Protein AF-B7BGT8-F1 (afdb_monomer_lite)

Foldseek 3Di:
DKDFDWDQDPVGTFTAFAIWDDDPNDIDGQAFAPVDKDKAKAWFFADDDPVQQVQLQQQAQKFKWFAQDQVCPPIDTQDTRHDRDPAFKDKDFTPDKDWHFKIKIWTDQVHWDAFQEKWFDDPNHTQQWDWDDWAAFAPPDDPCLLCSHRPPDLQGITTHNHGGIMTMTGSVHTDITRMMITGGRDDPRTQDAQWKKWKWWQNGSVGTDTQDIDRDNDRIDIGIGGPSTFMWMDTPHDDDRGAIFHADPSDTGGPDDPPD

Organism: NCBI:txid537006

Structure (mmCIF, N/CA/C/O backbone):
data_AF-B7BGT8-F1
#
_entry.id   AF-B7BGT8-F1
#
loop_
_atom_site.group_PDB
_atom_site.id
_atom_site.type_symbol
_atom_site.label_atom_id
_atom_site.label_alt_id
_atom_site.label_comp_id
_atom_site.label_asym_id
_atom_site.label_entity_id
_atom_site.label_seq_id
_atom_site.pdbx_PDB_ins_code
_atom_site.Cartn_x
_atom_site.Cartn_y
_atom_site.Cartn_z
_atom_site.occupancy
_atom_site.B_iso_or_equiv
_atom_site.auth_seq_id
_atom_site.auth_comp_id
_atom_site.auth_asym_id
_atom_site.auth_atom_id
_atom_site.pdbx_PDB_model_num
ATOM 1 N N . MET A 1 1 ? 20.139 5.203 -14.372 1.00 82.50 1 MET A N 1
ATOM 2 C CA . MET A 1 1 ? 19.189 5.678 -15.399 1.00 82.50 1 MET A CA 1
ATOM 3 C C . MET A 1 1 ? 19.051 4.597 -16.463 1.00 82.50 1 MET A C 1
ATOM 5 O O . MET A 1 1 ? 20.052 3.951 -16.760 1.00 82.50 1 MET A O 1
ATOM 9 N N . MET A 1 2 ? 17.842 4.355 -16.970 1.00 91.69 2 MET A N 1
ATOM 10 C CA . MET A 1 2 ? 17.607 3.404 -18.064 1.00 91.69 2 MET A CA 1
ATOM 11 C C . MET A 1 2 ? 17.716 4.120 -19.413 1.00 91.69 2 MET A C 1
ATOM 13 O O . MET A 1 2 ? 17.250 5.249 -19.535 1.00 91.69 2 MET A O 1
ATOM 17 N N . TYR A 1 3 ? 18.313 3.466 -20.405 1.00 93.44 3 TYR A N 1
ATOM 18 C CA . TYR A 1 3 ? 18.526 4.009 -21.745 1.00 93.44 3 TYR A CA 1
ATOM 19 C C . TYR A 1 3 ? 18.096 3.001 -22.809 1.00 93.44 3 TYR A C 1
ATOM 21 O O . TYR A 1 3 ? 18.147 1.797 -22.581 1.00 93.44 3 TYR A O 1
ATOM 29 N N . ALA A 1 4 ? 17.722 3.494 -23.986 1.00 94.44 4 ALA A N 1
ATOM 30 C CA . ALA A 1 4 ? 17.583 2.702 -25.202 1.00 94.44 4 ALA A CA 1
ATOM 31 C C . ALA A 1 4 ? 17.971 3.577 -26.400 1.00 94.44 4 ALA A C 1
ATOM 33 O O . ALA A 1 4 ? 17.620 4.760 -26.448 1.00 94.44 4 ALA A O 1
ATOM 34 N N . LEU A 1 5 ? 18.706 3.015 -27.357 1.00 95.25 5 LEU A N 1
ATOM 35 C CA . LEU A 1 5 ? 19.098 3.732 -28.566 1.00 95.25 5 LEU A CA 1
ATOM 36 C C . LEU A 1 5 ? 17.923 3.784 -29.534 1.00 95.25 5 LEU A C 1
ATOM 38 O O . LEU A 1 5 ? 17.251 2.775 -29.761 1.00 95.25 5 LEU A O 1
ATOM 42 N N . HIS A 1 6 ? 17.716 4.961 -30.110 1.00 93.69 6 HIS A N 1
ATOM 43 C CA . HIS A 1 6 ? 16.709 5.199 -31.127 1.00 93.69 6 HIS A CA 1
ATOM 44 C C . HIS A 1 6 ? 17.363 5.808 -32.362 1.00 93.69 6 HIS A C 1
ATOM 46 O O . HIS A 1 6 ? 18.228 6.676 -32.252 1.00 93.69 6 HIS A O 1
ATOM 52 N N . GLU A 1 7 ? 16.926 5.351 -33.525 1.00 94.38 7 GLU A N 1
ATOM 53 C CA . GLU A 1 7 ? 17.243 5.939 -34.818 1.00 94.38 7 GLU A CA 1
ATOM 54 C C . GLU A 1 7 ? 16.116 6.895 -35.214 1.00 94.38 7 GLU A C 1
ATOM 56 O O . GLU A 1 7 ? 14.938 6.595 -35.002 1.00 94.38 7 GLU A O 1
ATOM 61 N N . TYR A 1 8 ? 16.471 8.067 -35.741 1.00 92.62 8 TYR A N 1
ATOM 62 C CA . TYR A 1 8 ? 15.494 9.003 -36.289 1.00 92.62 8 TYR A CA 1
ATOM 63 C C . TYR A 1 8 ? 15.218 8.656 -37.751 1.00 92.62 8 TYR A C 1
ATOM 65 O O . TYR A 1 8 ? 16.125 8.642 -38.582 1.00 92.62 8 TYR A O 1
ATOM 73 N N . GLU A 1 9 ? 13.952 8.418 -38.062 1.00 89.94 9 GLU A N 1
ATOM 74 C CA . GLU A 1 9 ? 13.447 8.121 -39.395 1.00 89.94 9 GLU A CA 1
ATOM 75 C C . GLU A 1 9 ? 12.413 9.176 -39.812 1.00 89.94 9 GLU A C 1
ATOM 77 O O . GLU A 1 9 ? 11.913 9.951 -38.996 1.00 89.94 9 GLU A O 1
ATOM 82 N N . ARG A 1 10 ? 12.037 9.199 -41.101 1.00 83.50 10 ARG A N 1
ATOM 83 C CA . ARG A 1 10 ? 11.112 10.207 -41.665 1.00 83.50 10 ARG A CA 1
ATOM 84 C C . ARG A 1 10 ? 9.773 10.339 -40.921 1.00 83.50 10 ARG A C 1
ATOM 86 O O . ARG A 1 10 ? 9.119 11.365 -41.076 1.00 83.50 10 ARG A O 1
ATOM 93 N N . GLN A 1 11 ? 9.351 9.323 -40.166 1.00 83.00 11 GLN A N 1
ATOM 94 C CA . GLN A 1 11 ? 8.064 9.280 -39.458 1.00 83.00 11 GLN A CA 1
ATOM 95 C C . GLN A 1 11 ? 8.192 9.252 -37.923 1.00 83.00 11 GLN A C 1
ATOM 97 O O . GLN A 1 11 ? 7.180 9.116 -37.241 1.00 83.00 11 GLN A O 1
ATOM 102 N N . GLY A 1 12 ? 9.399 9.400 -37.361 1.00 88.44 12 GLY A N 1
ATOM 103 C CA . GLY A 1 12 ? 9.602 9.427 -35.910 1.00 88.44 12 GLY A CA 1
ATOM 104 C C . GLY A 1 12 ? 10.869 8.710 -35.455 1.00 88.44 12 GLY A C 1
ATOM 105 O O . GLY A 1 12 ? 11.840 8.604 -36.197 1.00 88.44 12 GLY A O 1
ATOM 106 N N . TYR A 1 13 ? 10.863 8.230 -34.214 1.00 89.88 13 TYR A N 1
ATOM 107 C CA . TYR A 1 13 ? 11.974 7.482 -33.628 1.00 89.88 13 TYR A CA 1
ATOM 108 C C . TYR A 1 13 ? 11.666 5.986 -33.612 1.00 89.88 13 TYR A C 1
ATOM 110 O O . TYR A 1 13 ? 10.615 5.579 -33.117 1.00 89.88 13 TYR A O 1
ATOM 118 N N . ARG A 1 14 ? 12.607 5.165 -34.081 1.00 90.06 14 ARG A N 1
ATOM 119 C CA . ARG A 1 14 ? 12.546 3.702 -33.986 1.00 90.06 14 ARG A CA 1
ATOM 120 C C . ARG A 1 14 ? 13.588 3.211 -32.990 1.00 90.06 14 ARG A C 1
ATOM 122 O O . ARG A 1 14 ? 14.762 3.551 -33.108 1.00 90.06 14 ARG A O 1
ATOM 129 N N . GLN A 1 15 ? 13.182 2.410 -32.007 1.00 94.06 15 GLN A N 1
ATOM 130 C CA . GLN A 1 15 ? 14.124 1.777 -31.082 1.00 94.06 15 GLN A CA 1
ATOM 131 C C . GLN A 1 15 ? 15.006 0.775 -31.851 1.00 94.06 15 GLN A C 1
ATOM 133 O O . GLN A 1 15 ? 14.498 -0.030 -32.628 1.00 94.06 15 GLN A O 1
ATOM 138 N N . ILE A 1 16 ? 16.325 0.816 -31.646 1.00 95.69 16 ILE A N 1
ATOM 139 C CA . ILE A 1 16 ? 17.295 -0.049 -32.353 1.00 95.69 16 ILE A CA 1
ATOM 140 C C . ILE A 1 16 ? 18.173 -0.888 -31.420 1.00 95.69 16 ILE A C 1
ATOM 142 O O . ILE A 1 16 ? 18.947 -1.723 -31.882 1.00 95.69 16 ILE A O 1
ATOM 146 N N . SER A 1 17 ? 18.058 -0.697 -30.106 1.00 96.62 17 SER A N 1
ATOM 147 C CA . SER A 1 17 ? 18.764 -1.500 -29.106 1.00 96.62 17 SER A CA 1
ATOM 148 C C . SER A 1 17 ? 17.799 -2.093 -28.091 1.00 96.62 17 SER A C 1
ATOM 150 O O . SER A 1 17 ? 16.688 -1.600 -27.913 1.00 96.62 17 SER A O 1
ATOM 152 N N . TYR A 1 18 ? 18.252 -3.099 -27.349 1.00 97.44 18 TYR A N 1
ATOM 153 C CA . TYR A 1 18 ? 17.619 -3.447 -26.078 1.00 97.44 18 TYR A CA 1
ATOM 154 C C . TYR A 1 18 ? 17.817 -2.313 -25.059 1.00 97.44 18 TYR A C 1
ATOM 156 O O . TYR A 1 18 ? 18.810 -1.576 -25.164 1.00 97.44 18 TYR A O 1
ATOM 164 N N . PRO A 1 19 ? 16.911 -2.158 -24.078 1.00 96.75 19 PRO A N 1
ATOM 165 C CA . PRO A 1 19 ? 17.119 -1.243 -22.971 1.00 96.75 19 PRO A CA 1
ATOM 166 C C . PRO A 1 19 ? 18.354 -1.649 -22.168 1.00 96.75 19 PRO A C 1
ATOM 168 O O . PRO A 1 19 ? 18.655 -2.835 -22.024 1.00 96.75 19 PRO A O 1
ATOM 171 N N . PHE A 1 20 ? 19.074 -0.676 -21.628 1.00 95.88 20 PHE A N 1
ATOM 172 C CA . PHE A 1 20 ? 20.232 -0.922 -20.783 1.00 95.88 20 PHE A CA 1
ATOM 173 C C . PHE A 1 20 ? 20.332 0.090 -1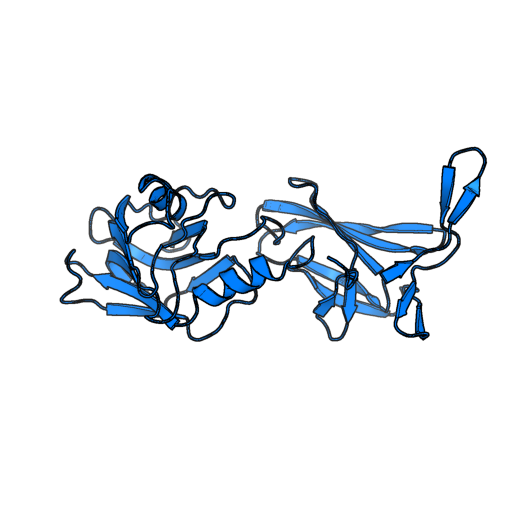9.644 1.00 95.88 20 PHE A C 1
ATOM 175 O O . PHE A 1 20 ? 20.078 1.287 -19.797 1.00 95.88 20 PHE A O 1
ATOM 182 N N . LEU A 1 21 ? 20.728 -0.398 -18.472 1.00 93.56 21 LEU A N 1
ATOM 183 C CA . LEU A 1 21 ? 21.034 0.417 -17.308 1.00 93.56 21 LEU A CA 1
ATOM 184 C C . LEU A 1 21 ? 22.504 0.819 -17.381 1.00 93.56 21 LEU A C 1
ATOM 186 O O . LEU A 1 21 ? 23.387 -0.037 -17.367 1.00 93.56 21 LEU A O 1
ATOM 190 N N . PHE A 1 22 ? 22.767 2.124 -17.407 1.00 90.31 22 PHE A N 1
ATOM 191 C CA . PHE A 1 22 ? 24.112 2.656 -17.208 1.00 90.31 22 PHE A CA 1
ATOM 192 C C . PHE A 1 22 ? 24.241 3.193 -15.781 1.00 90.31 22 PHE A C 1
ATOM 194 O O . PHE A 1 22 ? 23.478 4.069 -15.353 1.00 90.31 22 PHE A O 1
ATOM 201 N N . ASN A 1 23 ? 25.184 2.634 -15.020 1.00 84.00 23 ASN A N 1
ATOM 202 C CA . ASN A 1 23 ? 25.432 2.997 -13.628 1.00 84.00 23 ASN A CA 1
ATOM 203 C C . ASN A 1 23 ? 26.926 2.878 -13.295 1.00 84.00 23 ASN A C 1
ATOM 205 O O . ASN A 1 23 ? 27.495 1.792 -13.385 1.00 84.00 23 ASN A O 1
ATOM 209 N N . LYS A 1 24 ? 27.557 3.989 -12.888 1.00 85.25 24 LYS A N 1
ATOM 210 C CA . LYS A 1 24 ? 28.975 4.050 -12.469 1.00 85.25 24 LYS A CA 1
ATOM 211 C C . LYS A 1 24 ? 29.934 3.354 -13.454 1.00 85.25 24 LYS A C 1
ATOM 213 O O . LYS A 1 24 ? 30.774 2.555 -13.050 1.00 85.25 24 LYS A O 1
ATOM 218 N N . GLY A 1 25 ? 29.773 3.623 -14.752 1.00 86.06 25 GLY A N 1
ATOM 219 C CA . GLY A 1 25 ? 30.622 3.058 -15.809 1.00 86.06 25 GLY A CA 1
ATOM 220 C C . GLY A 1 25 ? 30.311 1.608 -16.197 1.00 86.06 25 GLY A C 1
ATOM 221 O O . GLY A 1 25 ? 30.986 1.065 -17.065 1.00 86.06 25 GLY A O 1
ATOM 222 N N . LYS A 1 26 ? 29.296 0.974 -15.593 1.00 90.44 26 LYS A N 1
ATOM 223 C CA . LYS A 1 26 ? 28.830 -0.368 -15.964 1.00 90.44 26 LYS A CA 1
ATOM 224 C C . LYS A 1 26 ? 27.541 -0.288 -16.775 1.00 90.44 26 LYS A C 1
ATOM 226 O O . LYS A 1 26 ? 26.652 0.497 -16.441 1.00 90.44 26 LYS A O 1
ATOM 231 N N . ILE A 1 27 ? 27.459 -1.120 -17.812 1.00 93.56 27 ILE A N 1
ATOM 232 C CA . ILE A 1 27 ? 26.271 -1.315 -18.647 1.00 93.56 27 ILE A CA 1
ATOM 233 C C . ILE A 1 27 ? 25.681 -2.687 -18.320 1.00 93.56 27 ILE A C 1
ATOM 235 O O . ILE A 1 27 ? 26.380 -3.695 -18.392 1.00 93.56 27 ILE A O 1
ATOM 239 N N . GLU A 1 28 ? 24.397 -2.719 -17.984 1.00 94.25 28 GLU A N 1
ATOM 240 C CA . GLU A 1 28 ? 23.601 -3.940 -17.847 1.00 94.25 28 GLU A CA 1
ATOM 241 C C . GLU A 1 28 ? 22.496 -3.913 -18.907 1.00 94.25 28 GLU A C 1
ATOM 243 O O . GLU A 1 28 ? 21.676 -2.997 -18.913 1.00 94.25 28 GLU A O 1
ATOM 248 N N . ILE A 1 29 ? 22.504 -4.874 -19.833 1.00 96.25 29 ILE A N 1
ATOM 249 C CA . ILE A 1 29 ? 21.565 -4.938 -20.964 1.00 96.25 29 ILE A CA 1
ATOM 250 C C . ILE A 1 29 ? 20.377 -5.831 -20.594 1.00 96.25 29 ILE A C 1
ATOM 252 O O . ILE A 1 29 ? 20.564 -6.966 -20.162 1.00 96.25 29 ILE A O 1
ATOM 256 N N . PHE A 1 30 ? 19.163 -5.346 -20.839 1.00 96.56 30 PHE A N 1
ATOM 257 C CA . PHE A 1 30 ? 17.907 -6.056 -20.601 1.00 96.56 30 PHE A CA 1
ATOM 258 C C . PHE A 1 30 ? 17.402 -6.688 -21.897 1.00 96.56 30 PHE A C 1
ATOM 260 O O . PHE A 1 30 ? 16.475 -6.190 -22.537 1.00 96.56 30 PHE A O 1
ATOM 267 N N . LYS A 1 31 ? 18.058 -7.776 -22.309 1.00 97.06 31 LYS A N 1
ATOM 268 C CA . LYS A 1 31 ? 17.606 -8.618 -23.420 1.00 97.06 31 LYS A CA 1
ATOM 269 C C . LYS A 1 31 ? 16.729 -9.748 -22.859 1.00 97.06 31 LYS A C 1
ATOM 271 O O . LYS A 1 31 ? 17.270 -10.576 -22.127 1.00 97.06 31 LYS A O 1
ATOM 276 N N . PRO A 1 32 ? 15.425 -9.809 -23.184 1.00 97.00 32 PRO A N 1
ATOM 277 C CA . PRO A 1 32 ? 14.534 -10.829 -22.640 1.00 97.00 32 PRO A CA 1
ATOM 278 C C . PRO A 1 32 ? 14.932 -12.233 -23.120 1.00 97.00 32 PRO A C 1
ATOM 280 O O . PRO A 1 32 ? 15.107 -12.467 -24.315 1.00 97.00 32 PRO A O 1
ATOM 283 N N . ASP A 1 33 ? 15.043 -13.181 -22.192 1.00 95.81 33 ASP A N 1
ATOM 284 C CA . ASP A 1 33 ? 15.176 -14.609 -22.497 1.00 95.81 33 ASP A CA 1
ATOM 285 C C . ASP A 1 33 ? 13.790 -15.257 -22.459 1.00 95.81 33 ASP A C 1
ATOM 287 O O . ASP A 1 33 ? 13.258 -15.576 -21.397 1.00 95.81 33 ASP A O 1
ATOM 291 N N . THR A 1 34 ? 13.172 -15.433 -23.625 1.00 92.94 34 THR A N 1
ATOM 292 C CA . THR A 1 34 ? 11.823 -16.008 -23.740 1.00 92.94 34 THR A CA 1
ATOM 293 C C . THR A 1 34 ? 11.793 -17.523 -23.537 1.00 92.94 34 THR A C 1
ATOM 295 O O . THR A 1 34 ? 10.724 -18.077 -23.282 1.00 92.94 34 THR A O 1
ATOM 298 N N . MET A 1 35 ? 12.948 -18.196 -23.575 1.00 94.88 35 MET A N 1
ATOM 299 C CA . MET A 1 35 ? 13.062 -19.626 -23.271 1.00 94.88 35 MET A CA 1
ATOM 300 C C . MET A 1 35 ? 13.111 -19.880 -21.762 1.00 94.88 35 MET A C 1
ATOM 302 O O . MET A 1 35 ? 12.795 -20.982 -21.306 1.00 94.88 35 MET A O 1
ATOM 306 N N . ARG A 1 36 ? 13.490 -18.868 -20.971 1.00 94.50 36 ARG A N 1
ATOM 307 C CA . ARG A 1 36 ? 13.538 -18.928 -19.508 1.00 94.50 36 ARG A CA 1
ATOM 308 C C . ARG A 1 36 ? 12.600 -17.904 -18.899 1.00 94.50 36 ARG A C 1
ATOM 310 O O . ARG A 1 36 ? 12.885 -16.717 -18.857 1.00 94.50 36 ARG A O 1
ATOM 317 N N . SER A 1 37 ? 11.496 -18.380 -18.340 1.00 92.19 37 SER A N 1
ATOM 318 C CA . SER A 1 37 ? 10.531 -17.513 -17.667 1.00 92.19 37 SER A CA 1
ATOM 319 C C . SER A 1 37 ? 10.531 -17.700 -16.153 1.00 92.19 37 SER A C 1
ATOM 321 O O . SER A 1 37 ? 10.751 -18.809 -15.664 1.00 92.19 37 SER A O 1
ATOM 323 N N . LYS A 1 38 ? 10.181 -16.645 -15.417 1.00 93.25 38 LYS A N 1
ATOM 324 C CA . LYS A 1 38 ? 9.970 -16.678 -13.964 1.00 93.25 38 LYS A CA 1
ATOM 325 C C . LYS A 1 38 ? 8.608 -16.103 -13.589 1.00 93.25 38 LYS A C 1
ATOM 327 O O . LYS A 1 38 ? 8.114 -15.190 -14.246 1.00 93.25 38 LYS A O 1
ATOM 332 N N . GLN A 1 39 ? 8.004 -16.638 -12.530 1.00 95.62 39 GLN A N 1
ATOM 333 C CA . GLN A 1 39 ? 6.788 -16.073 -11.943 1.00 95.62 39 GLN A CA 1
ATOM 334 C C . GLN A 1 39 ? 7.159 -14.904 -11.027 1.00 95.62 39 GLN A C 1
ATOM 336 O O . GLN A 1 39 ? 8.101 -15.005 -10.236 1.00 95.62 39 GLN A O 1
ATOM 341 N N . VAL A 1 40 ? 6.437 -13.793 -11.144 1.00 95.50 40 VAL A N 1
ATOM 342 C CA . VAL A 1 40 ? 6.679 -12.569 -10.371 1.00 95.50 40 VAL A CA 1
ATOM 343 C C . VAL A 1 40 ? 5.376 -12.025 -9.802 1.00 95.50 40 VAL A C 1
ATOM 345 O O . VAL A 1 40 ? 4.330 -12.142 -10.437 1.00 95.50 40 VAL A O 1
ATOM 348 N N . LYS A 1 41 ? 5.464 -11.414 -8.615 1.00 95.31 41 LYS A N 1
ATOM 349 C CA . LYS A 1 41 ? 4.379 -10.643 -7.997 1.00 95.31 41 LYS A CA 1
ATOM 350 C C . LYS A 1 41 ? 4.640 -9.158 -8.196 1.00 95.31 41 LYS A C 1
ATOM 352 O O . LYS A 1 41 ? 5.696 -8.667 -7.794 1.00 95.31 41 LYS A O 1
ATOM 357 N N . LEU A 1 42 ? 3.693 -8.465 -8.811 1.00 95.50 42 LEU A N 1
ATOM 358 C CA . LEU A 1 42 ? 3.740 -7.025 -9.042 1.00 95.50 42 LEU A CA 1
ATOM 359 C C . LEU A 1 42 ? 2.759 -6.341 -8.103 1.00 95.50 42 LEU A C 1
ATOM 361 O O . LEU A 1 42 ? 1.601 -6.737 -8.041 1.00 95.50 42 LEU A O 1
ATOM 365 N N . TYR A 1 43 ? 3.220 -5.319 -7.390 1.00 92.69 43 TYR A N 1
ATOM 366 C CA . TYR A 1 43 ? 2.414 -4.636 -6.372 1.00 92.69 43 TYR A CA 1
ATOM 367 C C . TYR A 1 43 ? 2.050 -3.206 -6.764 1.00 92.69 43 TYR A C 1
ATOM 369 O O . TYR A 1 43 ? 1.204 -2.602 -6.115 1.00 92.69 43 TYR A O 1
ATOM 377 N N . ARG A 1 44 ? 2.687 -2.648 -7.801 1.00 93.12 44 ARG A N 1
ATOM 378 C CA . ARG A 1 44 ? 2.528 -1.241 -8.182 1.00 93.12 44 ARG A CA 1
ATOM 379 C C . ARG A 1 44 ? 2.936 -0.951 -9.621 1.00 93.12 44 ARG A C 1
ATOM 381 O O . ARG A 1 44 ? 3.745 -1.681 -10.190 1.00 93.12 44 ARG A O 1
ATOM 388 N N . LYS A 1 45 ? 2.423 0.149 -10.176 1.00 94.81 45 LYS A N 1
ATOM 389 C CA . LYS A 1 45 ? 2.726 0.642 -11.535 1.00 94.81 45 LYS A CA 1
ATOM 390 C C . LYS A 1 45 ? 3.756 1.781 -11.593 1.00 94.81 45 LYS A C 1
ATOM 392 O O . LYS A 1 45 ? 4.291 2.062 -12.662 1.00 94.81 45 LYS A O 1
ATOM 397 N N . TYR A 1 46 ? 4.082 2.391 -10.452 1.00 92.81 46 TYR A N 1
ATOM 398 C CA . TYR A 1 46 ? 4.987 3.543 -10.344 1.00 92.81 46 TYR A CA 1
ATOM 399 C C . TYR A 1 46 ? 5.906 3.421 -9.107 1.00 92.81 46 TYR A C 1
ATOM 401 O O . TYR A 1 46 ? 5.506 2.756 -8.139 1.00 92.81 46 TYR A O 1
ATOM 409 N N . PRO A 1 47 ? 7.141 3.976 -9.107 1.00 88.81 47 PRO A N 1
ATOM 410 C CA . PRO A 1 47 ? 8.035 3.915 -7.952 1.00 88.81 47 PRO A CA 1
ATOM 411 C C . PRO A 1 47 ? 7.473 4.588 -6.707 1.00 88.81 47 PRO A C 1
ATOM 413 O O . PRO A 1 47 ? 6.733 5.561 -6.759 1.00 88.81 47 PRO A O 1
ATOM 416 N N . HIS A 1 48 ? 7.957 4.113 -5.564 1.00 83.44 48 HIS A N 1
ATOM 417 C CA . HIS A 1 48 ? 7.805 4.817 -4.303 1.00 83.44 48 HIS A CA 1
ATOM 418 C C . HIS A 1 48 ? 8.610 6.113 -4.267 1.00 83.44 48 HIS A C 1
ATOM 420 O O . HIS A 1 48 ? 9.837 6.077 -4.389 1.00 83.44 48 HIS A O 1
ATOM 426 N N . SER A 1 49 ? 7.954 7.214 -3.914 1.00 77.56 49 SER A N 1
ATOM 427 C CA . SER A 1 49 ? 8.645 8.374 -3.348 1.00 77.56 49 SER A CA 1
ATOM 428 C C . SER A 1 49 ? 9.139 8.073 -1.922 1.00 77.56 49 SER A C 1
ATOM 430 O O . SER A 1 49 ? 8.567 7.232 -1.218 1.00 77.56 49 SER A O 1
ATOM 432 N N . ASP A 1 50 ? 10.195 8.750 -1.461 1.00 76.75 50 ASP A N 1
ATOM 433 C CA . ASP A 1 50 ? 10.612 8.692 -0.046 1.00 76.75 50 ASP A CA 1
ATOM 434 C C . ASP A 1 50 ? 9.479 9.134 0.890 1.00 76.75 50 ASP A C 1
ATOM 436 O O . ASP A 1 50 ? 9.260 8.534 1.942 1.00 76.75 50 ASP A O 1
ATOM 440 N N . TRP A 1 51 ? 8.701 10.120 0.445 1.00 76.62 51 TRP A N 1
ATOM 441 C CA . TRP A 1 51 ? 7.517 10.621 1.132 1.00 76.62 51 TRP A CA 1
ATOM 442 C C . TRP A 1 51 ? 6.468 9.519 1.343 1.00 76.62 51 TRP A C 1
ATOM 444 O O . TRP A 1 51 ? 6.067 9.265 2.474 1.00 76.62 51 TRP A O 1
ATOM 454 N N . SER A 1 52 ? 6.113 8.753 0.303 1.00 78.62 52 SER A N 1
ATOM 455 C CA . SER A 1 52 ? 5.175 7.624 0.445 1.00 78.62 52 SER A CA 1
ATOM 456 C C . SER A 1 52 ? 5.680 6.558 1.429 1.00 78.62 52 SER A C 1
ATOM 458 O O . SER A 1 52 ? 4.904 6.006 2.208 1.00 78.62 52 SER A O 1
ATOM 460 N N . ARG A 1 53 ? 6.996 6.295 1.454 1.00 81.19 53 ARG A N 1
ATOM 461 C CA . ARG A 1 53 ? 7.603 5.337 2.392 1.00 81.19 53 ARG A CA 1
ATOM 462 C C . ARG A 1 53 ? 7.540 5.810 3.838 1.00 81.19 53 ARG A C 1
ATOM 464 O O . ARG A 1 53 ? 7.423 4.968 4.721 1.00 81.19 53 ARG A O 1
ATOM 471 N N . TYR A 1 54 ? 7.611 7.115 4.089 1.00 85.88 54 TYR A N 1
ATOM 472 C CA . TYR A 1 54 ? 7.425 7.665 5.429 1.00 85.88 54 TYR A CA 1
ATOM 473 C C . TYR A 1 54 ? 6.033 7.313 5.975 1.00 85.88 54 TYR A C 1
ATOM 475 O O . TYR A 1 54 ? 5.943 6.725 7.051 1.00 85.88 54 TYR A O 1
ATOM 483 N N . TYR A 1 55 ? 4.963 7.548 5.209 1.00 84.81 55 TYR A N 1
ATOM 484 C CA . TYR A 1 55 ? 3.591 7.307 5.683 1.00 84.81 55 TYR A CA 1
ATOM 485 C C . TYR A 1 55 ? 3.251 5.836 5.902 1.00 84.81 55 TYR A C 1
ATOM 487 O O . TYR A 1 55 ? 2.600 5.496 6.890 1.00 84.81 55 TYR A O 1
ATOM 495 N N . LEU A 1 56 ? 3.773 4.937 5.063 1.00 87.00 56 LEU A N 1
ATOM 496 C CA . LEU A 1 56 ? 3.624 3.493 5.278 1.00 87.00 56 LEU A CA 1
ATOM 497 C C . LEU A 1 56 ? 4.162 3.018 6.635 1.00 87.00 56 LEU A C 1
ATOM 499 O O . LEU A 1 56 ? 3.711 2.004 7.165 1.00 87.00 56 LEU A O 1
ATOM 503 N N . ARG A 1 57 ? 5.139 3.728 7.208 1.00 88.81 57 ARG A N 1
ATOM 504 C CA . ARG A 1 57 ? 5.758 3.361 8.490 1.00 88.81 57 ARG A CA 1
ATOM 505 C C . ARG A 1 57 ? 4.976 3.862 9.698 1.00 88.81 57 ARG A C 1
ATOM 507 O O . ARG A 1 57 ? 5.194 3.361 10.805 1.00 88.81 57 ARG A O 1
ATOM 514 N N . GLN A 1 58 ? 4.050 4.799 9.506 1.00 92.00 58 GLN A N 1
ATOM 515 C CA . GLN A 1 58 ? 3.325 5.450 10.602 1.00 92.00 58 GLN A CA 1
ATOM 516 C C . GLN A 1 58 ? 2.349 4.503 11.307 1.00 92.00 58 GLN A C 1
ATOM 518 O O . GLN A 1 58 ? 2.032 4.689 12.478 1.00 92.00 58 GLN A O 1
ATOM 523 N N . VAL A 1 59 ? 1.944 3.419 10.645 1.00 93.31 59 VAL A N 1
ATOM 524 C CA . VAL A 1 59 ? 1.067 2.400 11.241 1.00 93.31 59 VAL A CA 1
ATOM 525 C C . VAL A 1 59 ? 1.796 1.469 12.216 1.00 93.31 59 VAL A C 1
ATOM 527 O O . VAL A 1 59 ? 1.156 0.777 13.009 1.00 93.31 59 VAL A O 1
ATOM 530 N N . LYS A 1 60 ? 3.137 1.449 12.208 1.00 94.38 60 LYS A N 1
ATOM 531 C CA . LYS A 1 60 ? 3.920 0.562 13.073 1.00 94.38 60 LYS A CA 1
ATOM 532 C C . LYS A 1 60 ? 3.685 0.879 14.551 1.00 94.38 60 LYS A C 1
ATOM 534 O O . LYS A 1 60 ? 3.875 2.001 15.020 1.00 94.38 60 LYS A O 1
ATOM 539 N N . GLY A 1 61 ? 3.339 -0.151 15.312 1.00 94.94 61 GLY A N 1
ATOM 540 C CA . GLY A 1 61 ? 3.067 -0.089 16.745 1.00 94.94 61 GLY A CA 1
ATOM 541 C C . GLY A 1 61 ? 1.639 0.325 17.101 1.00 94.94 61 GLY A C 1
ATOM 542 O O . GLY A 1 61 ? 1.303 0.295 18.288 1.00 94.94 61 GLY A O 1
ATOM 543 N N . ALA A 1 62 ? 0.810 0.689 16.118 1.00 96.69 62 ALA A N 1
ATOM 544 C CA . ALA A 1 62 ? -0.597 0.987 16.338 1.00 96.69 62 ALA A CA 1
ATOM 545 C C . ALA A 1 62 ? -1.407 -0.279 16.665 1.00 96.69 62 ALA A C 1
ATOM 547 O O . ALA A 1 62 ? -0.977 -1.411 16.412 1.00 96.69 62 ALA A O 1
ATOM 548 N N . SER A 1 63 ? -2.593 -0.085 17.233 1.00 97.62 63 SER A N 1
ATOM 549 C CA . SER A 1 63 ? -3.515 -1.166 17.574 1.00 97.62 63 SER A CA 1
ATOM 550 C C . SER A 1 63 ? -4.951 -0.854 17.184 1.00 97.62 63 SER A C 1
ATOM 552 O O . SER A 1 63 ? -5.394 0.292 17.262 1.00 97.62 63 SER A O 1
ATOM 554 N N . PHE A 1 64 ? -5.682 -1.910 16.842 1.00 98.25 64 PHE A N 1
ATOM 555 C CA . PHE A 1 64 ? -7.136 -1.900 16.770 1.00 98.25 64 PHE A CA 1
ATOM 556 C C . PHE A 1 64 ? -7.704 -2.454 18.071 1.00 98.25 64 PHE A C 1
ATOM 558 O O . PHE A 1 64 ? -7.289 -3.517 18.536 1.00 98.25 64 PHE A O 1
ATOM 565 N N . GLU A 1 65 ? -8.650 -1.734 18.654 1.00 98.50 65 GLU A N 1
ATOM 566 C CA . GLU A 1 65 ? -9.259 -2.052 19.942 1.00 98.50 65 GLU A CA 1
ATOM 567 C C . GLU A 1 65 ? -10.783 -2.103 19.803 1.00 98.50 65 GLU A C 1
ATOM 569 O O . GLU A 1 65 ? -11.362 -1.310 19.063 1.00 98.50 65 GLU A O 1
ATOM 574 N N . GLY A 1 66 ? -11.434 -3.018 20.519 1.00 98.38 66 GLY A N 1
ATOM 575 C CA . GLY A 1 66 ? -12.889 -3.157 20.566 1.00 98.38 66 GLY A CA 1
ATOM 576 C C . GLY A 1 66 ? -13.432 -2.888 21.965 1.00 98.38 66 GLY A C 1
ATOM 577 O O . GLY A 1 66 ? -12.833 -3.303 22.959 1.00 98.38 66 GLY A O 1
ATOM 578 N N . SER A 1 67 ? -14.568 -2.198 22.066 1.00 98.44 67 SER A N 1
ATOM 579 C CA . SER A 1 67 ? -15.287 -2.034 23.333 1.00 98.44 67 SER A CA 1
ATOM 580 C C . SER A 1 67 ? -16.796 -1.869 23.133 1.00 98.44 67 SER A C 1
ATOM 582 O O . SER A 1 67 ? -17.282 -1.524 22.057 1.00 98.44 67 SER A O 1
ATOM 584 N N . ASN A 1 68 ? -17.559 -2.133 24.192 1.00 98.31 68 ASN A N 1
ATOM 585 C CA . ASN A 1 68 ? -18.982 -1.785 24.284 1.00 98.31 68 ASN A CA 1
ATOM 586 C C . ASN A 1 68 ? -19.208 -0.509 25.115 1.00 98.31 68 ASN A C 1
ATOM 588 O O . ASN A 1 68 ? -20.349 -0.127 25.350 1.00 98.31 68 ASN A O 1
ATOM 592 N N . GLN A 1 69 ? -18.130 0.151 25.549 1.00 97.44 69 GLN A N 1
ATOM 593 C CA . GLN A 1 69 ? -18.147 1.424 26.263 1.00 97.44 69 GLN A CA 1
ATOM 594 C C . GLN A 1 69 ? -17.332 2.445 25.464 1.00 97.44 69 GLN A C 1
ATOM 596 O O . GLN A 1 69 ? -16.220 2.148 25.030 1.00 97.44 69 GLN A O 1
ATOM 601 N N . VAL A 1 70 ? -17.890 3.638 25.248 1.00 96.19 70 VAL A N 1
ATOM 602 C CA . VAL A 1 70 ? -17.291 4.667 24.374 1.00 96.19 70 VAL A CA 1
ATOM 603 C C . VAL A 1 70 ? -15.967 5.223 24.913 1.00 96.19 70 VAL A C 1
ATOM 605 O O . VAL A 1 70 ? -15.153 5.734 24.151 1.00 96.19 70 VAL A O 1
ATOM 608 N N . ASP A 1 71 ? -15.730 5.097 26.218 1.00 95.69 71 ASP A N 1
ATOM 609 C CA . ASP A 1 71 ? -14.494 5.506 26.893 1.00 95.69 71 ASP A CA 1
ATOM 610 C C . ASP A 1 71 ? -13.353 4.478 26.757 1.00 95.69 71 ASP A C 1
ATOM 612 O O . ASP A 1 71 ? -12.197 4.792 27.044 1.00 95.69 71 ASP A O 1
ATOM 616 N N . PHE A 1 72 ? -13.657 3.263 26.281 1.00 97.50 72 PHE A N 1
ATOM 617 C CA . PHE A 1 72 ? -12.732 2.135 26.182 1.00 97.50 72 PHE A CA 1
ATOM 618 C C . PHE A 1 72 ? -12.059 1.753 27.517 1.00 97.50 72 PHE A C 1
ATOM 620 O O . PHE A 1 72 ? -10.952 1.207 27.508 1.00 97.50 72 PHE A O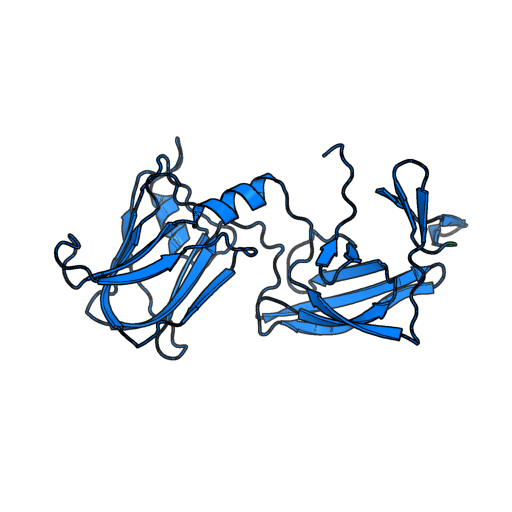 1
ATOM 627 N N . ASN A 1 73 ? -12.716 1.987 28.659 1.00 94.94 73 ASN A N 1
ATOM 628 C CA . ASN A 1 73 ? -12.203 1.584 29.975 1.00 94.94 73 ASN A CA 1
ATOM 629 C C . ASN A 1 73 ? -12.074 0.058 30.103 1.00 94.94 73 ASN A C 1
ATOM 631 O O . ASN A 1 73 ? -11.101 -0.447 30.660 1.00 94.94 73 ASN A O 1
ATOM 635 N N . ASN A 1 74 ? -13.026 -0.681 29.527 1.00 95.19 74 ASN A N 1
ATOM 636 C CA . ASN A 1 74 ? -12.967 -2.134 29.385 1.00 95.19 74 ASN A CA 1
ATOM 637 C C . ASN A 1 74 ? -12.863 -2.511 27.900 1.00 95.19 74 ASN A C 1
ATOM 639 O O . ASN A 1 74 ? -13.861 -2.807 27.234 1.00 95.19 74 ASN A O 1
ATOM 643 N N . LYS A 1 75 ? -11.651 -2.398 27.355 1.00 97.62 75 LYS A N 1
ATOM 644 C CA . LYS A 1 75 ? -11.339 -2.658 25.945 1.00 97.62 75 LYS A CA 1
ATOM 645 C C . LYS A 1 75 ? -10.601 -3.977 25.750 1.00 97.62 75 LYS A C 1
ATOM 647 O O . LYS A 1 75 ? -9.787 -4.365 26.583 1.00 97.62 75 LYS A O 1
ATOM 652 N N . GLU A 1 76 ? -10.813 -4.601 24.599 1.00 98.06 76 GLU A N 1
ATOM 653 C CA . GLU A 1 76 ? -9.979 -5.692 24.092 1.00 98.06 76 GLU A CA 1
ATOM 654 C C . GLU A 1 76 ? -9.073 -5.161 22.974 1.00 98.06 76 GLU A C 1
ATOM 656 O O . GLU A 1 76 ? -9.531 -4.436 22.090 1.00 98.06 76 GLU A O 1
ATOM 661 N N . VAL A 1 77 ? -7.787 -5.521 22.989 1.00 98.00 77 VAL A N 1
ATOM 662 C CA . VAL A 1 77 ? -6.886 -5.270 21.854 1.00 98.00 77 VAL A CA 1
ATOM 663 C C . VAL A 1 77 ? -7.104 -6.380 20.832 1.00 98.00 77 VAL A C 1
ATOM 665 O O . VAL A 1 77 ? -6.719 -7.520 21.066 1.00 98.00 77 VAL A O 1
ATOM 668 N N . LEU A 1 78 ? -7.713 -6.037 19.700 1.00 97.62 78 LEU A N 1
ATOM 669 C CA . LEU A 1 78 ? -8.079 -6.984 18.646 1.00 97.62 78 LEU A CA 1
ATOM 670 C C . LEU A 1 78 ? -6.871 -7.361 17.788 1.00 97.62 78 LEU A C 1
ATOM 672 O O . LEU A 1 78 ? -6.714 -8.509 17.378 1.00 97.62 78 LEU A O 1
ATOM 676 N N . PHE A 1 79 ? -6.021 -6.375 17.499 1.00 96.88 79 PHE A N 1
ATOM 677 C CA . PHE A 1 79 ? -4.824 -6.559 16.690 1.00 96.88 79 PHE A CA 1
ATOM 678 C C . PHE A 1 79 ? -3.783 -5.484 16.995 1.00 96.88 79 PHE A C 1
ATOM 680 O O . PHE A 1 79 ? -4.129 -4.332 17.270 1.00 96.88 79 PHE A O 1
ATOM 687 N N . ARG A 1 80 ? -2.500 -5.844 16.891 1.00 96.19 80 ARG A N 1
ATOM 688 C CA . ARG A 1 80 ? -1.378 -4.909 16.991 1.00 96.19 80 ARG A CA 1
ATOM 689 C C . ARG A 1 80 ? -0.490 -5.020 15.764 1.00 96.19 80 ARG A C 1
ATOM 691 O O . ARG A 1 80 ? -0.043 -6.107 15.416 1.00 96.19 80 ARG A O 1
ATOM 698 N N . ILE A 1 81 ? -0.201 -3.882 15.150 1.00 94.56 81 ILE A N 1
ATOM 699 C CA . ILE A 1 81 ? 0.691 -3.795 13.999 1.00 94.56 81 ILE A CA 1
ATOM 700 C C . ILE A 1 81 ? 2.125 -3.781 14.532 1.00 94.56 81 ILE A C 1
ATOM 702 O O . ILE A 1 81 ? 2.570 -2.786 15.099 1.00 94.56 81 ILE A O 1
ATOM 706 N N . THR A 1 82 ? 2.847 -4.892 14.414 1.00 90.69 82 THR A N 1
ATOM 707 C CA . THR A 1 82 ? 4.222 -5.006 14.938 1.00 90.69 82 THR A CA 1
ATOM 708 C C . THR A 1 82 ? 5.281 -4.597 13.919 1.00 90.69 82 THR A C 1
ATOM 710 O O . THR A 1 82 ? 6.325 -4.067 14.298 1.00 90.69 82 THR A O 1
ATOM 713 N N . GLU A 1 83 ? 4.988 -4.776 12.633 1.00 86.69 83 GLU A N 1
ATOM 714 C CA . GLU A 1 83 ? 5.911 -4.524 11.529 1.00 86.69 83 GLU A CA 1
ATOM 715 C C . GLU A 1 83 ? 5.494 -3.324 10.675 1.00 86.69 83 GLU A C 1
ATOM 717 O O . GLU A 1 83 ? 4.353 -2.866 10.712 1.00 86.69 83 GLU A O 1
ATOM 722 N N . GLU A 1 84 ? 6.445 -2.803 9.901 1.00 81.25 84 GLU A N 1
ATOM 723 C CA . GLU A 1 84 ? 6.137 -1.849 8.832 1.00 81.25 84 GLU A CA 1
ATOM 724 C C . GLU A 1 84 ? 5.371 -2.571 7.722 1.00 81.25 84 GLU A C 1
ATOM 726 O O . GLU A 1 84 ? 5.723 -3.698 7.361 1.00 81.25 84 GLU A O 1
ATOM 731 N N . SER A 1 85 ? 4.357 -1.922 7.147 1.00 77.56 85 SER A N 1
ATOM 732 C CA . SER A 1 85 ? 3.715 -2.486 5.965 1.00 77.56 85 SER A CA 1
ATOM 733 C C . SER A 1 85 ? 4.514 -2.147 4.703 1.00 77.56 85 SER A C 1
ATOM 735 O O . SER A 1 85 ? 4.825 -0.974 4.476 1.00 77.56 85 SER A O 1
ATOM 737 N N . PRO A 1 86 ? 4.806 -3.128 3.827 1.00 74.94 86 PRO A N 1
ATOM 738 C CA . PRO A 1 86 ? 5.422 -2.861 2.531 1.00 74.94 86 PRO A CA 1
ATOM 739 C C . PRO A 1 86 ? 4.448 -2.222 1.528 1.00 74.94 86 PRO A C 1
ATOM 741 O O . PRO A 1 86 ? 4.889 -1.744 0.481 1.00 74.94 86 PRO A O 1
ATOM 744 N N . ILE A 1 87 ? 3.140 -2.250 1.814 1.00 83.44 87 ILE A N 1
ATOM 745 C CA . ILE A 1 87 ? 2.080 -1.745 0.938 1.00 83.44 87 ILE A CA 1
ATOM 746 C C . ILE A 1 87 ? 1.031 -0.929 1.714 1.00 83.44 87 ILE A C 1
ATOM 748 O O . ILE A 1 87 ? 0.872 -1.087 2.923 1.00 83.44 87 ILE A O 1
ATOM 752 N N . ALA A 1 88 ? 0.289 -0.050 1.040 1.00 85.88 88 ALA A N 1
ATOM 753 C CA . ALA A 1 88 ? -0.706 0.777 1.726 1.00 85.88 88 ALA A CA 1
ATOM 754 C C . ALA A 1 88 ? -1.937 -0.023 2.166 1.00 85.88 88 ALA A C 1
ATOM 756 O O . ALA A 1 88 ? -2.461 0.225 3.248 1.00 85.88 88 ALA A O 1
ATOM 757 N N . TYR A 1 89 ? -2.363 -0.992 1.353 1.00 88.94 89 TYR A N 1
ATOM 758 C CA . TYR A 1 89 ? -3.487 -1.872 1.657 1.00 88.94 89 TYR A CA 1
ATOM 759 C C . TYR A 1 89 ? -3.082 -2.964 2.641 1.00 88.94 89 TYR A C 1
ATOM 761 O O . TYR A 1 89 ? -2.229 -3.795 2.340 1.00 88.94 89 TYR A O 1
ATOM 769 N N . ASN A 1 90 ? -3.750 -3.029 3.784 1.00 89.81 90 ASN A N 1
ATOM 770 C CA . ASN A 1 90 ? -3.492 -4.039 4.795 1.00 89.81 90 ASN A CA 1
ATOM 771 C C . ASN A 1 90 ? -4.793 -4.719 5.195 1.00 89.81 90 ASN A C 1
ATOM 773 O O . ASN A 1 90 ? -5.700 -4.063 5.696 1.00 89.81 90 ASN A O 1
ATOM 777 N N . SER A 1 91 ? -4.869 -6.035 5.007 1.00 91.50 91 SER A N 1
ATOM 778 C CA . SER A 1 91 ? -6.014 -6.848 5.420 1.00 91.50 91 SER A CA 1
ATOM 779 C C . SER A 1 91 ? -5.627 -7.745 6.587 1.00 91.50 91 SER A C 1
ATOM 781 O O . SER A 1 91 ? -4.768 -8.615 6.454 1.00 91.50 91 SER A O 1
ATOM 783 N N . ILE A 1 92 ? -6.304 -7.559 7.713 1.00 93.44 92 ILE A N 1
ATOM 784 C CA . ILE A 1 92 ? -6.155 -8.343 8.933 1.00 93.44 92 ILE A CA 1
ATOM 785 C C . ILE A 1 92 ? -7.380 -9.243 9.069 1.00 93.44 92 ILE A C 1
ATOM 787 O O . ILE A 1 92 ? -8.487 -8.751 9.282 1.00 93.44 92 ILE A O 1
ATOM 791 N N . LEU A 1 93 ? -7.173 -10.557 9.000 1.00 96.19 93 LEU A N 1
ATOM 792 C CA . LEU A 1 93 ? -8.149 -11.534 9.479 1.00 96.19 93 LEU A CA 1
ATOM 793 C C . LEU A 1 93 ? -7.946 -11.714 10.983 1.00 96.19 93 LEU A C 1
ATOM 795 O O . LEU A 1 93 ? -6.839 -12.025 11.430 1.00 96.19 93 LEU A O 1
ATOM 799 N N . LEU A 1 94 ? -8.997 -11.494 11.766 1.00 95.94 94 LEU A N 1
ATOM 800 C CA . LEU A 1 94 ? -8.943 -11.695 13.208 1.00 95.94 94 LEU A CA 1
ATOM 801 C C . LEU A 1 94 ? -8.905 -13.202 13.519 1.00 95.94 94 LEU A C 1
ATOM 803 O O . LEU A 1 94 ? -9.569 -13.980 12.833 1.00 95.94 94 LEU A O 1
ATOM 807 N N . PRO A 1 95 ? -8.189 -13.644 14.573 1.00 93.56 95 PRO A N 1
ATOM 808 C CA . PRO A 1 95 ? -8.111 -15.066 14.930 1.00 93.56 95 PRO A CA 1
ATOM 809 C C . PRO A 1 95 ? -9.475 -15.712 15.215 1.00 93.56 95 PRO A C 1
ATOM 811 O O . PRO A 1 95 ? -9.638 -16.923 15.091 1.00 93.56 95 PRO A O 1
ATOM 814 N N . LYS A 1 96 ? -10.446 -14.897 15.633 1.00 94.88 96 LYS A N 1
ATOM 815 C CA . LYS A 1 96 ? -11.849 -15.258 15.828 1.00 94.88 96 LYS A CA 1
ATOM 816 C C . LYS A 1 96 ? -12.725 -14.027 15.563 1.00 94.88 96 LYS A C 1
ATOM 818 O O . LYS A 1 96 ? -12.255 -12.911 15.801 1.00 94.88 96 LYS A O 1
ATOM 823 N N . PRO A 1 97 ? -13.991 -14.200 15.147 1.00 97.50 97 PRO A N 1
ATOM 824 C CA . PRO A 1 97 ? -14.941 -13.097 15.097 1.00 97.50 97 PRO A CA 1
ATOM 825 C C . PRO A 1 97 ? -15.131 -12.465 16.481 1.00 97.50 97 PRO A C 1
ATOM 827 O O . PRO A 1 97 ? -15.220 -13.167 17.492 1.00 97.50 97 PRO A O 1
ATOM 830 N N . VAL A 1 98 ? -15.227 -11.139 16.525 1.00 97.88 98 VAL A N 1
ATOM 831 C CA . VAL A 1 98 ? -15.427 -10.352 17.752 1.00 97.88 98 VAL A CA 1
ATOM 832 C C . VAL A 1 98 ? -16.676 -9.493 17.627 1.00 97.88 98 VAL A C 1
ATOM 834 O O . VAL A 1 98 ? -17.049 -9.115 16.520 1.00 97.88 98 VAL A O 1
ATOM 837 N N . LYS A 1 99 ? -17.341 -9.178 18.745 1.00 98.38 99 LYS A N 1
ATOM 838 C CA . LYS A 1 99 ? -18.604 -8.426 18.749 1.00 98.38 99 LYS A CA 1
ATOM 839 C C . LYS A 1 99 ? -18.533 -7.215 19.673 1.00 98.38 99 LYS A C 1
ATOM 841 O O . LYS A 1 99 ? -18.599 -7.363 20.891 1.00 98.38 99 LYS A O 1
ATOM 846 N N . TYR A 1 100 ? -18.470 -6.028 19.077 1.00 98.50 100 TYR A N 1
ATOM 847 C CA . TYR A 1 100 ? -18.343 -4.755 19.787 1.00 98.50 100 TYR A CA 1
ATOM 848 C C . TYR A 1 100 ? -19.187 -3.662 19.141 1.00 98.50 100 TYR A C 1
ATOM 850 O O . TYR A 1 100 ? -19.564 -3.772 17.976 1.00 98.50 100 TYR A O 1
ATOM 858 N N . GLN A 1 101 ? -19.528 -2.625 19.903 1.00 98.50 101 GLN A N 1
ATOM 859 C CA . GLN A 1 101 ? -20.158 -1.424 19.353 1.00 98.50 101 GLN A CA 1
ATOM 860 C C . GLN A 1 101 ? -19.122 -0.407 18.879 1.00 98.50 101 GLN A C 1
ATOM 862 O O . GLN A 1 101 ? -19.339 0.229 17.854 1.00 98.50 101 GLN A O 1
ATOM 867 N N . TYR A 1 102 ? -18.014 -0.256 19.597 1.00 98.69 102 TYR A N 1
ATOM 868 C CA . TYR A 1 102 ? -16.991 0.733 19.291 1.00 98.69 102 TYR A CA 1
ATOM 869 C C . TYR A 1 102 ? -15.701 0.047 18.866 1.00 98.69 102 TYR A C 1
ATOM 871 O O . TYR A 1 102 ? -15.246 -0.893 19.522 1.00 98.69 102 TYR A O 1
ATOM 879 N N . ILE A 1 103 ? -15.104 0.548 17.788 1.00 98.62 103 ILE A N 1
ATOM 880 C CA . ILE A 1 103 ? -13.777 0.156 17.316 1.00 98.62 103 ILE A CA 1
ATOM 881 C C . ILE A 1 103 ? -12.882 1.390 17.353 1.00 98.62 103 ILE A C 1
ATOM 883 O O . ILE A 1 103 ? -13.259 2.441 16.840 1.00 98.62 103 ILE A O 1
ATOM 887 N N . ARG A 1 104 ? -11.696 1.277 17.949 1.00 98.38 104 ARG A N 1
ATOM 888 C CA . ARG A 1 104 ? -10.706 2.356 17.993 1.00 98.38 104 ARG A CA 1
ATOM 889 C C . ARG A 1 104 ? -9.425 1.950 17.288 1.00 98.38 104 ARG A C 1
ATOM 891 O O . ARG A 1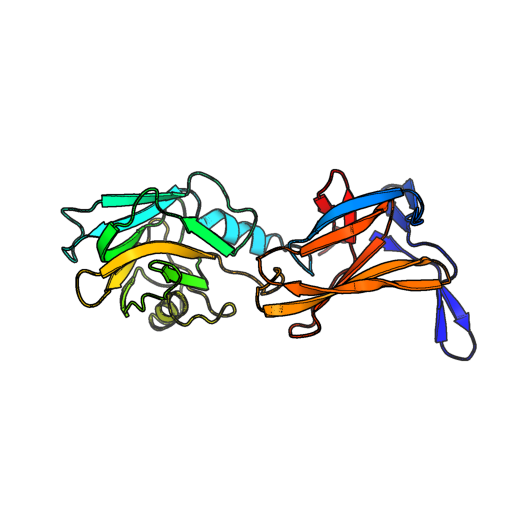 104 ? -8.868 0.895 17.576 1.00 98.38 104 ARG A O 1
ATOM 898 N N . TYR A 1 105 ? -8.939 2.827 16.417 1.00 98.12 105 TYR A N 1
ATOM 899 C CA . TYR A 1 105 ? -7.547 2.825 15.987 1.00 98.12 105 TYR A CA 1
ATOM 900 C C . TYR A 1 105 ? -6.746 3.713 16.937 1.00 98.12 105 TYR A C 1
ATOM 902 O O . TYR A 1 105 ? -7.073 4.887 17.110 1.00 98.12 105 TYR A O 1
ATOM 910 N N . GLN A 1 106 ? -5.708 3.154 17.547 1.00 97.81 106 GLN A N 1
ATOM 911 C CA . GLN A 1 106 ? -4.812 3.848 18.466 1.00 97.81 106 GLN A CA 1
ATOM 912 C C . GLN A 1 106 ? -3.399 3.827 17.887 1.00 97.81 106 GLN A C 1
ATOM 914 O O . GLN A 1 106 ? -2.796 2.759 17.772 1.00 97.81 106 GLN A O 1
ATOM 919 N N . ALA A 1 107 ? -2.854 4.993 17.540 1.00 97.25 107 ALA A N 1
ATOM 920 C CA . ALA A 1 107 ? -1.473 5.095 17.088 1.00 97.25 107 ALA A CA 1
ATOM 921 C C . ALA A 1 107 ? -0.487 4.833 18.234 1.00 97.25 107 ALA A C 1
ATOM 923 O O . ALA A 1 107 ? -0.784 5.056 19.412 1.00 97.25 107 ALA A O 1
ATOM 924 N N . SER A 1 108 ? 0.719 4.396 17.867 1.00 95.69 108 SER A N 1
ATOM 925 C CA . SER A 1 108 ? 1.867 4.364 18.775 1.00 95.69 108 SER A CA 1
ATOM 926 C C . SER A 1 108 ? 2.185 5.771 19.285 1.00 95.69 108 SER A C 1
ATOM 928 O O . SER A 1 108 ? 2.080 6.738 18.538 1.00 95.69 108 SER A O 1
ATOM 930 N N . THR A 1 109 ? 2.687 5.897 20.514 1.00 96.06 109 THR A N 1
ATOM 931 C CA . THR A 1 109 ? 3.136 7.188 21.074 1.00 96.06 109 THR A CA 1
ATOM 932 C C . THR A 1 109 ? 4.283 7.830 20.291 1.00 96.06 109 THR A C 1
ATOM 934 O O . THR A 1 109 ? 4.596 8.996 20.507 1.00 96.06 109 THR A O 1
ATOM 937 N N . LYS A 1 110 ? 4.918 7.079 19.384 1.00 94.81 110 LYS A N 1
ATOM 938 C CA . LYS A 1 110 ? 6.005 7.549 18.517 1.00 94.81 110 LYS A CA 1
ATOM 939 C C . LYS A 1 110 ? 5.553 7.932 17.107 1.00 94.81 110 LYS A C 1
ATOM 941 O O . LYS A 1 110 ? 6.343 8.538 16.397 1.00 94.81 110 LYS A O 1
ATOM 946 N N . GLN A 1 111 ? 4.335 7.564 16.702 1.00 94.94 111 GLN A N 1
ATOM 947 C CA . GLN A 1 111 ? 3.845 7.744 15.334 1.00 94.94 111 GLN A CA 1
ATOM 948 C C . GLN A 1 111 ? 2.548 8.548 15.299 1.00 94.94 111 GLN A C 1
ATOM 950 O O . GLN A 1 111 ? 1.710 8.431 16.195 1.00 94.94 111 GLN A O 1
ATOM 955 N N . ILE A 1 112 ? 2.374 9.346 14.247 1.00 94.62 112 ILE A N 1
ATOM 956 C CA . ILE A 1 112 ? 1.102 10.013 13.939 1.00 94.62 112 ILE A CA 1
ATOM 957 C C . ILE A 1 112 ? 0.134 9.035 13.261 1.00 94.62 112 ILE A C 1
ATOM 959 O O . ILE A 1 112 ? 0.546 8.005 12.727 1.00 94.62 112 ILE A O 1
ATOM 963 N N . ILE A 1 113 ? -1.159 9.364 13.255 1.00 94.69 113 ILE A N 1
ATOM 964 C CA . ILE A 1 113 ? -2.104 8.713 12.341 1.00 94.69 113 ILE A CA 1
ATOM 965 C C . ILE A 1 113 ? -1.877 9.294 10.952 1.00 94.69 113 ILE A C 1
ATOM 967 O O . ILE A 1 113 ? -1.922 10.510 10.797 1.00 94.69 113 ILE A O 1
ATOM 971 N N . ASP A 1 114 ? -1.673 8.426 9.966 1.00 92.31 114 ASP A N 1
ATOM 972 C CA . ASP A 1 114 ? -1.728 8.802 8.559 1.00 92.31 114 ASP A CA 1
ATOM 973 C C . ASP A 1 114 ? -2.398 7.682 7.747 1.00 92.31 114 ASP A C 1
ATOM 975 O O . ASP A 1 114 ? -1.784 6.665 7.407 1.00 92.31 114 ASP A O 1
ATOM 979 N N . LEU A 1 115 ? -3.714 7.816 7.565 1.00 93.56 115 LEU A N 1
ATOM 980 C CA . LEU A 1 115 ? -4.587 6.777 7.016 1.00 93.56 115 LEU A CA 1
ATOM 981 C C . LEU A 1 115 ? -5.522 7.353 5.951 1.00 93.56 115 LEU A C 1
ATOM 983 O O . LEU A 1 115 ? -6.088 8.427 6.135 1.00 93.56 115 LEU A O 1
ATOM 987 N N . SER A 1 116 ? -5.734 6.589 4.882 1.00 91.12 116 SER A N 1
ATOM 988 C CA . SER A 1 116 ? -6.736 6.842 3.834 1.00 91.12 116 SER A CA 1
ATOM 989 C C . SER A 1 116 ? -8.001 5.995 3.988 1.00 91.12 116 SER A C 1
ATOM 991 O O . SER A 1 116 ? -8.935 6.131 3.214 1.00 91.12 116 SER A O 1
ATOM 993 N N . GLY A 1 117 ? -8.059 5.099 4.978 1.00 94.00 117 GLY A N 1
ATOM 994 C CA . GLY A 1 117 ? -9.278 4.333 5.214 1.00 94.00 117 GLY A CA 1
ATOM 995 C C . GLY A 1 117 ? -9.161 3.248 6.276 1.00 94.00 117 GLY A C 1
ATOM 996 O O . GLY A 1 117 ? -8.091 2.671 6.483 1.00 94.00 117 GLY A O 1
ATOM 997 N N . ILE A 1 118 ? -10.285 2.941 6.918 1.00 96.44 118 ILE A N 1
ATOM 998 C CA . ILE A 1 118 ? -10.516 1.766 7.760 1.00 96.44 118 ILE A CA 1
ATOM 999 C C . ILE A 1 118 ? -11.879 1.181 7.384 1.00 96.44 118 ILE A C 1
ATOM 1001 O O . ILE A 1 118 ? -12.923 1.782 7.628 1.00 96.44 118 ILE A O 1
ATOM 1005 N N . ASN A 1 119 ? -11.857 -0.044 6.874 1.00 96.06 119 ASN A N 1
ATOM 1006 C CA . ASN A 1 119 ? -13.022 -0.825 6.498 1.00 96.06 119 ASN A CA 1
ATOM 1007 C C . ASN A 1 119 ? -13.129 -2.063 7.383 1.00 96.06 119 ASN A C 1
ATOM 1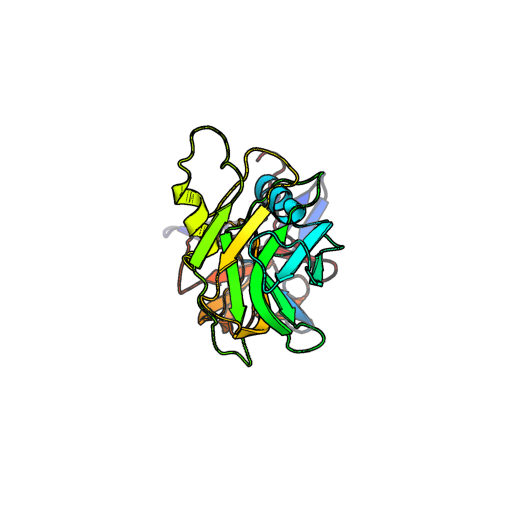009 O O . ASN A 1 119 ? -12.147 -2.757 7.647 1.00 96.06 119 ASN A O 1
ATOM 1013 N N . LEU A 1 120 ? -14.343 -2.351 7.835 1.00 97.94 120 LEU A N 1
ATOM 1014 C CA . LEU A 1 120 ? -14.644 -3.476 8.709 1.00 97.94 120 LEU A CA 1
ATOM 1015 C C . LEU A 1 120 ? -15.540 -4.453 7.960 1.00 97.94 120 LEU A C 1
ATOM 1017 O O . LEU A 1 120 ? -16.451 -4.023 7.251 1.00 97.94 120 LEU A O 1
ATOM 1021 N N . TYR A 1 121 ? -15.310 -5.750 8.133 1.00 97.88 121 TYR A N 1
ATOM 1022 C CA . TYR A 1 121 ? -16.112 -6.784 7.490 1.00 97.88 121 TYR A CA 1
ATOM 1023 C C . TYR A 1 121 ? -16.507 -7.876 8.479 1.00 97.88 121 TYR A C 1
ATOM 1025 O O . TYR A 1 121 ? -15.863 -8.087 9.510 1.00 97.88 121 TYR A O 1
ATOM 1033 N N . ASN A 1 122 ? -17.599 -8.551 8.138 1.00 98.00 122 ASN A N 1
ATOM 1034 C CA . ASN A 1 122 ? -18.054 -9.787 8.750 1.00 98.00 122 ASN A CA 1
ATOM 1035 C C . ASN A 1 122 ? -18.387 -10.768 7.629 1.00 98.00 122 ASN A C 1
ATOM 1037 O O . ASN A 1 122 ? -19.339 -10.530 6.883 1.00 98.00 122 ASN A O 1
ATOM 1041 N N . GLN A 1 123 ? -17.612 -11.841 7.490 1.00 95.94 123 GLN A N 1
ATOM 1042 C CA . GLN A 1 123 ? -17.795 -12.860 6.454 1.00 95.94 123 GLN A CA 1
ATOM 1043 C C . GLN A 1 123 ? -17.866 -12.244 5.044 1.00 95.94 123 GLN A C 1
ATOM 1045 O O . GLN A 1 123 ? -18.747 -12.559 4.246 1.00 95.94 123 GLN A O 1
ATOM 1050 N N . GLY A 1 124 ? -16.977 -11.285 4.766 1.00 93.38 124 GLY A N 1
ATOM 1051 C CA . GLY A 1 124 ? -16.925 -10.547 3.498 1.00 93.38 124 GLY A CA 1
ATOM 1052 C C . GLY A 1 124 ? -18.004 -9.471 3.316 1.00 93.38 124 GLY A C 1
ATOM 1053 O O . GLY A 1 124 ? -17.932 -8.698 2.365 1.00 93.38 124 GLY A O 1
ATOM 1054 N N . THR A 1 125 ? -18.976 -9.358 4.228 1.00 96.38 125 THR A N 1
ATOM 1055 C CA . THR A 1 125 ? -19.987 -8.290 4.190 1.00 96.38 125 THR A CA 1
ATOM 1056 C C . THR A 1 125 ? -19.456 -7.031 4.883 1.00 96.38 125 THR A C 1
ATOM 1058 O O . THR A 1 125 ? -19.064 -7.122 6.051 1.00 96.38 125 THR A O 1
ATOM 1061 N N . PRO A 1 126 ? -19.460 -5.855 4.224 1.00 96.62 126 PRO A N 1
ATOM 1062 C CA . PRO A 1 126 ? -19.042 -4.603 4.846 1.00 96.62 126 PRO A CA 1
ATOM 1063 C C . PRO A 1 126 ? -19.890 -4.232 6.068 1.00 96.62 126 PRO A C 1
ATOM 1065 O O . PRO A 1 126 ? -21.121 -4.301 6.054 1.00 96.62 126 PRO A O 1
ATOM 1068 N N . VAL A 1 127 ? -19.227 -3.774 7.126 1.00 97.69 127 VAL A N 1
ATOM 1069 C CA . VAL A 1 127 ? -19.845 -3.192 8.316 1.00 97.69 127 VAL A CA 1
ATOM 1070 C C . VAL A 1 127 ? -19.557 -1.699 8.309 1.00 97.69 127 VAL A C 1
ATOM 1072 O O . VAL A 1 127 ? -18.428 -1.289 8.542 1.00 97.69 127 VAL A O 1
ATOM 1075 N N . HIS A 1 128 ? -20.583 -0.885 8.059 1.00 96.25 128 HIS A N 1
ATOM 1076 C CA . HIS A 1 128 ? -20.443 0.569 7.958 1.00 96.25 128 HIS A CA 1
ATOM 1077 C C . HIS A 1 128 ? -20.473 1.241 9.345 1.00 96.25 128 HIS A C 1
ATOM 1079 O O . HIS A 1 128 ? -21.523 1.199 10.006 1.00 96.25 128 HIS A O 1
ATOM 1085 N N . PRO A 1 129 ? -19.356 1.836 9.807 1.00 96.81 129 PRO A N 1
ATOM 1086 C CA . PRO A 1 129 ? -19.313 2.612 11.037 1.00 96.81 129 PRO A CA 1
ATOM 1087 C C . PRO A 1 129 ? 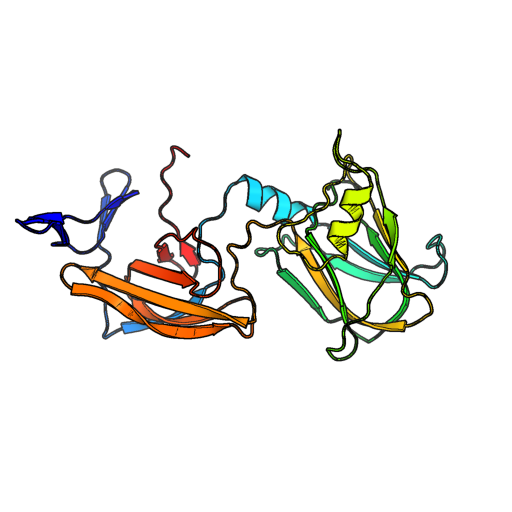-19.709 4.078 10.806 1.00 96.81 129 PRO A C 1
ATOM 1089 O O . PRO A 1 129 ? -19.714 4.575 9.682 1.00 96.81 129 PRO A O 1
ATOM 1092 N N . LYS A 1 130 ? -19.951 4.800 11.899 1.00 96.88 130 LYS A N 1
ATOM 1093 C CA . LYS A 1 130 ? -19.854 6.262 11.957 1.00 96.88 130 LYS A CA 1
ATOM 1094 C C . LYS A 1 130 ? -18.571 6.649 12.679 1.00 96.88 130 LYS A C 1
ATOM 1096 O O . LYS A 1 130 ? -18.264 6.080 13.721 1.00 96.88 130 LYS A O 1
ATOM 1101 N N . LEU A 1 131 ? -17.843 7.636 12.173 1.00 95.56 131 LEU A N 1
ATOM 1102 C CA . LEU A 1 131 ? -16.719 8.216 12.902 1.00 95.56 131 LEU A CA 1
ATOM 1103 C C . LEU A 1 131 ? -17.258 9.220 13.926 1.00 95.56 131 LEU A C 1
ATOM 1105 O O . LEU A 1 131 ? -17.901 10.195 13.541 1.00 95.56 131 LEU A O 1
ATOM 1109 N N . ILE A 1 132 ? -17.021 8.967 15.217 1.00 95.25 132 ILE A N 1
ATOM 1110 C CA . ILE A 1 132 ? -17.604 9.764 16.315 1.00 95.25 132 ILE A CA 1
ATOM 1111 C C . ILE A 1 132 ? -16.584 10.630 17.057 1.00 95.25 132 ILE A C 1
ATOM 1113 O O . ILE A 1 132 ? -16.960 11.585 17.729 1.00 95.25 132 ILE A O 1
ATOM 1117 N N . SER A 1 133 ? -15.298 10.294 16.968 1.00 93.75 133 SER A N 1
ATOM 1118 C CA . SER A 1 133 ? -14.219 11.035 17.622 1.00 93.75 133 SER A CA 1
ATOM 1119 C C . SER A 1 133 ? -12.885 10.733 16.944 1.00 93.75 133 SER A C 1
ATOM 1121 O O . SER A 1 133 ? -12.677 9.632 16.431 1.00 93.75 133 SER A O 1
ATOM 1123 N N . GLY A 1 134 ? -11.975 11.700 16.963 1.00 92.25 134 GLY A N 1
ATOM 1124 C CA . GLY A 1 134 ? -10.614 11.568 16.464 1.00 92.25 134 GLY A CA 1
ATOM 1125 C C . GLY A 1 134 ? -9.692 12.600 17.105 1.00 92.25 134 GLY A C 1
ATOM 1126 O O . GLY A 1 134 ? -10.161 13.551 17.727 1.00 92.25 134 GLY A O 1
ATOM 1127 N N . CYS A 1 135 ? -8.384 12.396 16.981 1.00 92.75 135 CYS A N 1
ATOM 1128 C CA . CYS A 1 135 ? -7.393 13.402 17.349 1.00 92.75 135 CYS A CA 1
ATOM 1129 C C . CYS A 1 135 ? -7.375 14.576 16.358 1.00 92.75 135 CYS A C 1
ATOM 1131 O O . CYS A 1 135 ? -7.921 14.487 15.257 1.00 92.75 135 CYS A O 1
ATOM 1133 N N . GLU A 1 136 ? -6.695 15.654 16.742 1.00 91.88 136 GLU A N 1
ATOM 1134 C CA . GLU A 1 136 ? -6.563 16.849 15.908 1.00 91.88 136 GLU A CA 1
ATOM 1135 C C . GLU A 1 136 ? -5.849 16.552 14.574 1.00 91.88 136 GLU A C 1
ATOM 1137 O O . GLU A 1 136 ? -4.831 15.841 14.570 1.00 91.88 136 GLU A O 1
ATOM 1142 N N . PRO A 1 137 ? -6.354 17.082 13.444 1.00 91.00 137 PRO A N 1
ATOM 1143 C CA . PRO A 1 137 ? -5.691 16.994 12.147 1.00 91.00 137 PRO A CA 1
ATOM 1144 C C . PRO A 1 137 ? -4.419 17.849 12.108 1.00 91.00 137 PRO A C 1
ATOM 1146 O O . PRO A 1 137 ? -4.290 18.819 12.849 1.00 91.00 137 PRO A O 1
ATOM 1149 N N . GLU A 1 138 ? -3.507 17.517 11.194 1.00 89.81 138 GLU A N 1
ATOM 1150 C CA . GLU A 1 138 ? -2.330 18.328 10.863 1.00 89.81 138 GLU A CA 1
ATOM 1151 C C . GLU A 1 138 ? -2.704 19.801 10.592 1.00 89.81 138 GLU A C 1
ATOM 1153 O O . GLU A 1 138 ? -3.693 20.085 9.910 1.00 89.81 138 GLU A O 1
ATOM 1158 N N . SER A 1 139 ? -1.898 20.721 11.134 1.00 76.25 139 SER A N 1
ATOM 1159 C CA . SER A 1 139 ? -2.095 22.170 11.196 1.00 76.25 139 SER A CA 1
ATOM 1160 C C . SER A 1 139 ? -2.810 22.736 9.973 1.00 76.25 139 SER A C 1
ATOM 1162 O O . SER A 1 139 ? -2.386 22.526 8.839 1.00 76.25 139 SER A O 1
ATOM 1164 N N . ILE A 1 140 ? -3.850 23.542 10.224 1.00 71.19 140 ILE A N 1
ATOM 1165 C CA . ILE A 1 140 ? -4.632 24.290 9.219 1.00 71.19 140 ILE A CA 1
ATOM 1166 C C . ILE A 1 140 ? -5.631 23.409 8.433 1.00 71.19 140 ILE A C 1
ATOM 1168 O O . ILE A 1 140 ? -6.494 23.944 7.734 1.00 71.19 140 ILE A O 1
ATOM 1172 N N . LYS A 1 141 ? -5.621 22.074 8.581 1.00 79.88 141 LYS A N 1
ATOM 1173 C CA . LYS A 1 141 ? -6.673 21.221 7.996 1.00 79.88 141 LYS A CA 1
ATOM 1174 C C . LYS A 1 141 ? -7.934 21.193 8.875 1.00 79.88 141 LYS A C 1
ATOM 1176 O O . LYS A 1 141 ? -7.836 21.139 10.099 1.00 79.88 141 LYS A O 1
ATOM 1181 N N . PRO A 1 142 ? -9.139 21.194 8.276 1.00 77.88 142 PRO A N 1
ATOM 1182 C CA . PRO A 1 142 ? -10.380 21.100 9.035 1.00 77.88 142 PRO A CA 1
ATOM 1183 C C . PRO A 1 142 ? -10.587 19.690 9.606 1.00 77.88 142 PRO A C 1
ATOM 1185 O O . PRO A 1 142 ? -10.253 18.694 8.962 1.00 77.88 142 PRO A O 1
ATOM 1188 N N . ILE A 1 143 ? -11.247 19.601 10.767 1.00 79.12 143 ILE A N 1
ATOM 1189 C CA . ILE A 1 143 ? -11.620 18.331 11.423 1.00 79.12 143 ILE A CA 1
ATOM 1190 C C . ILE A 1 143 ? -12.452 17.406 10.518 1.00 79.12 143 ILE A C 1
ATOM 1192 O O . ILE A 1 143 ? -12.420 16.187 10.669 1.00 79.12 143 ILE A O 1
ATOM 1196 N N . SER A 1 144 ? -13.148 17.964 9.519 1.00 77.75 144 SER A N 1
ATOM 1197 C CA . SER A 1 144 ? -13.894 17.207 8.507 1.00 77.75 144 SER A CA 1
ATOM 1198 C C . SER A 1 144 ? -13.020 16.226 7.724 1.00 77.75 144 SER A C 1
ATOM 1200 O O . SER A 1 144 ? -13.537 15.222 7.242 1.00 77.75 144 SER A O 1
ATOM 1202 N N . LYS A 1 145 ? -11.697 16.440 7.658 1.00 86.19 145 LYS A N 1
ATOM 1203 C CA . LYS A 1 145 ? -10.760 15.484 7.055 1.00 86.19 145 LYS A CA 1
ATOM 1204 C C . LYS A 1 145 ? -10.696 14.140 7.777 1.00 86.19 145 LYS A C 1
ATOM 1206 O O . LYS A 1 145 ? -10.288 13.174 7.143 1.00 86.19 145 LYS A O 1
ATOM 1211 N N . LEU A 1 146 ? -11.159 14.031 9.027 1.00 88.38 146 LEU A N 1
ATOM 1212 C CA . LEU A 1 146 ? -11.338 12.732 9.687 1.00 88.38 146 LEU A CA 1
ATOM 1213 C C . LEU A 1 146 ? -12.267 11.803 8.895 1.00 88.38 146 LEU A C 1
ATOM 1215 O O . LEU A 1 146 ? -12.063 10.595 8.918 1.00 88.38 146 LEU A O 1
ATOM 1219 N N . GLN A 1 147 ? -13.249 12.345 8.164 1.00 92.31 147 GLN A N 1
ATOM 1220 C CA . GLN A 1 147 ? -14.193 11.539 7.379 1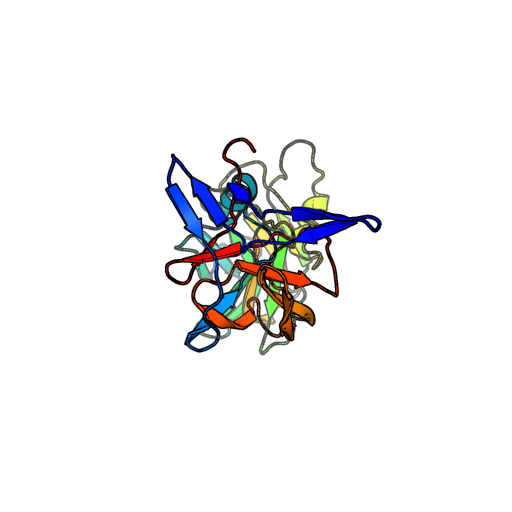.00 92.31 147 GLN A CA 1
ATOM 1221 C C . GLN A 1 147 ? -13.511 10.712 6.280 1.00 92.31 147 GLN A C 1
ATOM 1223 O O . GLN A 1 147 ? -14.026 9.651 5.943 1.00 92.31 147 GLN A O 1
ATOM 1228 N N . SER A 1 148 ? -12.315 11.118 5.835 1.00 92.56 148 SER A N 1
ATOM 1229 C CA . SER A 1 148 ? -11.464 10.346 4.913 1.00 92.56 148 SER A CA 1
ATOM 1230 C C . SER A 1 148 ? -11.179 8.922 5.414 1.00 92.56 148 SER A C 1
ATOM 1232 O O . SER A 1 148 ? -10.882 8.022 4.650 1.00 92.56 148 SER A O 1
ATOM 1234 N N . ILE A 1 149 ? -11.277 8.672 6.725 1.00 94.44 149 ILE A N 1
ATOM 1235 C CA . ILE A 1 149 ? -11.057 7.337 7.299 1.00 94.44 149 ILE A CA 1
ATOM 1236 C C . ILE A 1 149 ? -12.177 6.355 6.921 1.00 94.44 149 ILE A C 1
ATOM 1238 O O . ILE A 1 149 ? -11.961 5.148 6.978 1.00 94.44 149 ILE A O 1
ATOM 1242 N N . ILE A 1 150 ? -13.369 6.832 6.559 1.00 94.44 150 ILE A N 1
ATOM 1243 C CA . ILE A 1 150 ? -14.540 5.977 6.308 1.00 94.44 150 ILE A CA 1
ATOM 1244 C C . ILE A 1 150 ? -15.254 6.270 4.979 1.00 94.44 150 ILE A C 1
ATOM 1246 O O . ILE A 1 150 ? -16.293 5.664 4.710 1.00 94.44 150 ILE A O 1
ATOM 1250 N N . ASP A 1 151 ? -14.740 7.180 4.148 1.00 91.81 151 ASP A N 1
ATOM 1251 C CA . ASP A 1 151 ? -15.394 7.585 2.894 1.00 91.81 151 ASP A CA 1
ATOM 1252 C C . ASP A 1 151 ? -15.136 6.630 1.714 1.00 91.81 151 ASP A C 1
ATOM 1254 O O . ASP A 1 151 ? -15.847 6.695 0.713 1.00 91.81 151 ASP A O 1
ATOM 1258 N N . ASN A 1 152 ? -14.207 5.679 1.872 1.00 85.56 152 ASN A N 1
ATOM 1259 C CA . ASN A 1 152 ? -13.783 4.720 0.846 1.00 85.56 152 ASN A CA 1
ATOM 1260 C C . ASN A 1 152 ? -13.153 5.362 -0.402 1.00 85.56 152 ASN A C 1
ATOM 1262 O O . ASN A 1 152 ? -13.084 4.711 -1.451 1.00 85.56 152 ASN A O 1
ATOM 1266 N N . ASP A 1 153 ? -12.675 6.602 -0.299 1.00 86.25 153 ASP A N 1
ATOM 1267 C CA . ASP A 1 153 ? -11.912 7.253 -1.356 1.00 86.25 153 ASP A CA 1
ATOM 1268 C C . ASP A 1 153 ? -10.403 7.115 -1.079 1.00 86.25 153 ASP A C 1
ATOM 1270 O O . ASP A 1 153 ? -9.881 7.774 -0.180 1.00 86.25 153 ASP A O 1
ATOM 1274 N N . PRO A 1 154 ? -9.664 6.295 -1.853 1.00 75.44 154 PRO A N 1
ATOM 1275 C CA . PRO A 1 154 ? -8.240 6.060 -1.613 1.00 75.44 154 PRO A CA 1
ATOM 1276 C C . PRO A 1 154 ? -7.358 7.299 -1.829 1.00 75.44 154 PRO A C 1
ATOM 1278 O O . PRO A 1 154 ? -6.192 7.269 -1.434 1.00 75.44 154 PRO A O 1
ATOM 1281 N N . LEU A 1 155 ? -7.888 8.357 -2.458 1.00 80.75 155 LEU A N 1
ATOM 1282 C CA . LEU A 1 155 ? -7.191 9.625 -2.687 1.00 80.75 155 LEU A CA 1
ATOM 1283 C C . LEU A 1 155 ? -7.409 10.639 -1.558 1.00 80.75 155 LEU A C 1
ATOM 1285 O O . LEU A 1 155 ? -6.758 11.688 -1.532 1.00 80.75 155 LEU A O 1
ATOM 1289 N N . THR A 1 156 ? -8.311 10.353 -0.621 1.00 89.88 156 THR A N 1
ATOM 1290 C CA . THR A 1 156 ? -8.462 11.150 0.593 1.00 89.88 156 THR A CA 1
ATOM 1291 C C . THR A 1 156 ? -7.687 10.505 1.735 1.00 89.88 156 THR A C 1
ATOM 1293 O O . THR A 1 156 ? -7.402 9.310 1.744 1.00 89.88 156 THR A O 1
ATOM 1296 N N . TYR A 1 157 ? -7.269 11.317 2.700 1.00 91.69 157 TYR A N 1
ATOM 1297 C CA . TYR A 1 157 ? -6.541 10.828 3.861 1.00 91.69 157 TYR A CA 1
ATOM 1298 C C . TYR A 1 157 ? -6.662 11.787 5.039 1.00 91.69 157 TYR A C 1
ATOM 1300 O O . TYR A 1 157 ? -6.898 12.994 4.895 1.00 91.69 157 TYR A O 1
ATOM 1308 N N . PHE A 1 158 ? -6.479 11.218 6.223 1.00 93.75 158 PHE A N 1
ATOM 1309 C CA . PHE A 1 158 ? -6.351 11.927 7.478 1.00 93.75 158 PHE A CA 1
ATOM 1310 C C . PHE A 1 158 ? -4.925 11.792 8.009 1.00 93.75 158 PHE A C 1
ATOM 1312 O O . PHE A 1 158 ? -4.443 10.681 8.229 1.00 93.75 158 PHE A O 1
ATOM 1319 N N . THR A 1 159 ? -4.310 12.940 8.286 1.00 93.38 159 THR A N 1
ATOM 1320 C CA . THR A 1 159 ? -3.013 13.063 8.957 1.00 93.38 159 THR A CA 1
ATOM 1321 C C . THR A 1 159 ? -3.234 13.750 10.301 1.00 93.38 159 THR A C 1
ATOM 1323 O O . THR A 1 159 ? -3.827 14.830 10.339 1.00 93.38 159 THR A O 1
ATOM 1326 N N . ALA A 1 160 ? -2.776 13.145 11.396 1.00 94.25 160 ALA A N 1
ATOM 1327 C CA . ALA A 1 160 ? -2.863 13.722 12.737 1.00 94.25 160 ALA A CA 1
ATOM 1328 C C . ALA A 1 160 ? -1.746 14.739 13.004 1.00 94.25 160 ALA A C 1
ATOM 1330 O O . ALA A 1 160 ? -0.613 14.549 12.569 1.00 94.25 160 ALA A O 1
ATOM 1331 N N . GLN A 1 161 ? -2.042 15.758 13.815 1.00 93.88 161 GLN A N 1
ATOM 1332 C CA . GLN A 1 161 ? -1.062 16.760 14.246 1.00 93.88 161 GLN A CA 1
ATOM 1333 C C . GLN A 1 161 ? 0.055 16.171 15.111 1.00 93.88 161 GLN A C 1
ATOM 1335 O O . GLN A 1 161 ? 1.213 16.560 14.986 1.00 93.88 161 GLN A O 1
ATOM 1340 N N . ASN A 1 162 ? -0.304 15.271 16.032 1.00 94.06 162 ASN A N 1
ATOM 1341 C CA . ASN A 1 162 ? 0.592 14.779 17.075 1.00 94.06 162 ASN A CA 1
ATOM 1342 C C . ASN A 1 162 ? 0.624 13.243 17.118 1.00 94.06 162 ASN A C 1
ATOM 1344 O O . ASN A 1 162 ? -0.389 12.595 16.825 1.00 94.06 162 ASN A O 1
ATOM 1348 N N . PRO A 1 163 ? 1.765 12.641 17.510 1.00 96.12 163 PRO A N 1
ATOM 1349 C CA . PRO A 1 163 ? 1.861 11.206 17.738 1.00 96.12 163 PRO A CA 1
ATOM 1350 C C . PRO A 1 163 ? 0.906 10.686 18.815 1.00 96.12 163 PRO A C 1
ATOM 1352 O O . PRO A 1 163 ? 0.465 11.432 19.687 1.00 96.12 163 PRO A O 1
ATOM 1355 N N . GLY A 1 164 ? 0.613 9.384 18.788 1.00 96.44 164 GLY A N 1
ATOM 1356 C CA . GLY A 1 164 ? -0.244 8.740 19.793 1.00 96.44 164 GLY A CA 1
ATOM 1357 C C . GLY A 1 164 ? -1.729 9.094 19.680 1.00 96.44 164 GLY A C 1
ATOM 1358 O O . GLY A 1 164 ? -2.501 8.800 20.593 1.00 96.44 164 GLY A O 1
ATOM 1359 N N . GLY A 1 165 ? -2.136 9.709 18.567 1.00 95.75 165 GLY A N 1
ATOM 1360 C CA . GLY A 1 165 ? -3.532 10.003 18.272 1.00 95.75 165 GLY A CA 1
ATOM 1361 C C . GLY A 1 165 ? -4.409 8.752 18.196 1.00 95.75 165 GLY A C 1
ATOM 1362 O O . GLY A 1 165 ? -3.930 7.624 18.050 1.00 95.75 165 GLY A O 1
ATOM 1363 N N . GLN A 1 166 ? -5.721 8.964 18.260 1.00 96.81 166 GLN A N 1
ATOM 1364 C CA . GLN A 1 166 ? -6.719 7.904 18.158 1.00 96.81 166 GLN A CA 1
ATOM 1365 C C . GLN A 1 166 ? -7.887 8.323 17.271 1.00 96.81 166 GLN A C 1
ATOM 1367 O O . GLN A 1 166 ? -8.170 9.512 17.145 1.00 96.81 166 GLN A O 1
ATOM 1372 N N . VAL A 1 167 ? -8.595 7.344 16.710 1.00 97.06 167 VAL A N 1
ATOM 1373 C CA . VAL A 1 167 ? -9.868 7.534 16.000 1.00 97.06 167 VAL A CA 1
ATOM 1374 C C . VAL A 1 167 ? -10.851 6.469 16.451 1.00 97.06 167 VAL A C 1
ATOM 1376 O O . VAL A 1 167 ? -10.489 5.298 16.553 1.00 97.06 167 VAL A O 1
ATOM 1379 N N . THR A 1 168 ? -12.090 6.878 16.717 1.00 98.06 168 THR A N 1
ATOM 1380 C CA . THR A 1 168 ? -13.155 6.015 17.230 1.00 98.06 168 THR A CA 1
ATOM 1381 C C . THR A 1 168 ? -14.310 5.916 16.242 1.00 98.06 168 THR A C 1
ATOM 1383 O O . THR A 1 168 ? -14.880 6.919 15.802 1.00 98.06 168 THR A O 1
ATOM 1386 N N . LEU A 1 169 ? -14.669 4.673 15.946 1.00 98.31 169 LEU A N 1
ATOM 1387 C CA . LEU A 1 169 ? -15.734 4.250 15.055 1.00 98.31 169 LEU A CA 1
ATOM 1388 C C . LEU A 1 169 ? -16.877 3.648 15.883 1.00 98.31 169 LEU A C 1
ATOM 1390 O O . LEU A 1 169 ? -16.647 2.746 16.686 1.00 98.31 169 LEU A O 1
ATOM 1394 N N . ASP A 1 170 ? -18.102 4.118 15.672 1.00 98.44 170 ASP A N 1
ATOM 1395 C CA . ASP A 1 170 ? -19.332 3.576 16.253 1.00 98.44 170 ASP A CA 1
ATOM 1396 C C . ASP A 1 170 ? -20.081 2.730 15.222 1.00 98.44 170 ASP A C 1
ATOM 1398 O O . ASP A 1 170 ? -20.454 3.196 14.144 1.00 98.44 170 ASP A O 1
ATOM 1402 N N . LEU A 1 171 ? -20.335 1.473 15.564 1.00 98.31 171 LEU A N 1
ATOM 1403 C CA . LEU A 1 171 ? -21.096 0.535 14.744 1.00 98.31 171 LEU A CA 1
ATOM 1404 C C . LEU A 1 171 ? -22.618 0.701 14.933 1.00 98.31 171 LEU A C 1
ATOM 1406 O O . LEU A 1 171 ? -23.402 0.027 14.252 1.00 98.31 171 LEU A O 1
ATOM 1410 N N . GLY A 1 172 ? -23.042 1.586 15.843 1.00 98.00 172 GLY A N 1
ATOM 1411 C CA . GLY A 1 172 ? -24.418 1.944 16.211 1.00 98.00 172 GLY A CA 1
ATOM 1412 C C . GLY A 1 172 ? -25.077 0.976 17.198 1.00 98.00 172 GLY A C 1
ATOM 1413 O O . GLY A 1 172 ? -26.053 1.315 17.860 1.00 98.00 172 GLY A O 1
ATOM 1414 N N . LYS A 1 173 ? -24.560 -0.251 17.273 1.00 97.81 173 LYS A N 1
ATOM 1415 C CA . LYS A 1 173 ? -24.894 -1.309 18.233 1.00 97.81 173 LYS A CA 1
ATOM 1416 C C . LYS A 1 173 ? -23.773 -2.350 18.207 1.00 97.81 173 LYS A C 1
ATOM 1418 O O . LYS A 1 173 ? -23.004 -2.352 17.243 1.00 97.81 173 LYS A O 1
ATOM 1423 N N . PRO A 1 174 ? -23.704 -3.283 19.170 1.00 98.31 174 PRO A N 1
ATOM 1424 C CA . PRO A 1 174 ? -22.756 -4.385 19.090 1.00 98.31 174 PRO A CA 1
ATOM 1425 C C . PRO A 1 174 ? -22.934 -5.198 17.798 1.00 98.31 174 PRO A C 1
ATOM 1427 O O . PRO A 1 174 ? -23.950 -5.881 17.617 1.00 98.31 174 PRO A O 1
ATOM 1430 N N . LYS A 1 175 ? -21.948 -5.126 16.900 1.00 98.56 175 LYS A N 1
ATOM 1431 C CA . LYS A 1 175 ? -21.896 -5.872 15.635 1.00 98.56 175 LYS A CA 1
ATOM 1432 C C . LYS A 1 175 ? -20.681 -6.789 15.627 1.00 98.56 175 LYS A C 1
ATOM 1434 O O . LYS A 1 175 ? -19.665 -6.485 16.245 1.00 98.56 175 LYS A O 1
ATOM 1439 N N . THR A 1 176 ? -20.820 -7.920 14.946 1.00 98.50 176 THR A N 1
ATOM 1440 C CA . THR A 1 176 ? -19.714 -8.855 14.740 1.00 98.50 176 THR A CA 1
ATOM 1441 C C . THR A 1 176 ? -18.828 -8.354 13.605 1.00 98.50 176 THR A C 1
ATOM 1443 O O . THR A 1 176 ? -19.360 -7.883 12.602 1.00 98.50 176 THR A O 1
ATOM 1446 N N . ILE A 1 177 ? -17.512 -8.465 13.766 1.00 98.50 177 ILE A N 1
ATOM 1447 C CA . ILE A 1 177 ? -16.509 -8.301 12.710 1.00 98.50 177 ILE A CA 1
ATOM 1448 C C . ILE A 1 177 ? -15.507 -9.457 12.791 1.00 98.50 177 ILE A C 1
ATOM 1450 O O . ILE A 1 177 ? -15.224 -9.962 13.879 1.00 98.50 177 ILE A O 1
ATOM 1454 N N . ASP A 1 178 ? -14.961 -9.867 11.655 1.00 98.25 178 ASP A N 1
ATOM 1455 C CA . ASP A 1 178 ? -13.903 -10.881 11.550 1.00 98.25 178 ASP A CA 1
ATOM 1456 C C . ASP A 1 178 ? -12.694 -10.399 10.737 1.00 98.25 178 ASP A C 1
ATOM 1458 O O . ASP A 1 178 ? -11.636 -11.029 10.769 1.00 98.25 178 ASP A O 1
ATOM 1462 N N . GLN A 1 179 ? -12.817 -9.251 10.069 1.00 98.12 179 GLN A N 1
ATOM 1463 C CA . GLN A 1 179 ? -11.760 -8.681 9.253 1.00 98.12 179 GLN A CA 1
ATOM 1464 C C . GLN A 1 179 ? -11.714 -7.157 9.379 1.00 98.12 179 GLN A C 1
ATOM 1466 O O . GLN A 1 179 ? -12.739 -6.468 9.383 1.00 98.12 179 GLN A O 1
ATOM 1471 N N . ILE A 1 180 ? -10.491 -6.637 9.445 1.00 97.00 180 ILE A N 1
ATOM 1472 C CA . ILE A 1 180 ? -10.179 -5.210 9.409 1.00 97.00 180 ILE A CA 1
ATOM 1473 C C . ILE A 1 180 ? -9.288 -4.973 8.196 1.00 97.00 180 ILE A C 1
ATOM 1475 O O . ILE A 1 180 ? -8.221 -5.573 8.081 1.00 97.00 180 ILE A O 1
ATOM 1479 N N . VAL A 1 181 ? -9.703 -4.087 7.301 1.00 94.56 181 VAL A N 1
ATOM 1480 C CA . VAL A 1 181 ? -8.874 -3.599 6.200 1.00 94.56 181 VAL A CA 1
ATOM 1481 C C . VAL A 1 181 ? -8.552 -2.143 6.473 1.00 94.56 181 VAL A C 1
ATOM 1483 O O . VAL A 1 181 ? -9.458 -1.353 6.707 1.00 94.56 181 VAL A O 1
ATOM 1486 N N . PHE A 1 182 ? -7.283 -1.767 6.447 1.00 93.12 182 PHE A N 1
ATOM 1487 C CA . PHE A 1 182 ? -6.886 -0.373 6.591 1.00 93.12 182 PHE A CA 1
ATOM 1488 C C . PHE A 1 182 ? -5.910 0.028 5.499 1.00 93.12 182 PHE A C 1
ATOM 1490 O O . PHE A 1 182 ? -5.170 -0.795 4.953 1.00 93.12 182 PHE A O 1
ATOM 1497 N N . PHE A 1 183 ? -5.926 1.317 5.199 1.00 90.88 183 PHE A N 1
ATOM 1498 C CA . PHE A 1 183 ? -5.140 1.910 4.142 1.00 90.88 183 PHE A CA 1
ATOM 1499 C C . PHE A 1 183 ? -4.280 3.009 4.744 1.00 90.88 183 PHE A C 1
ATOM 1501 O O . PHE A 1 183 ? -4.795 3.971 5.313 1.00 90.88 183 PHE A O 1
ATOM 1508 N N . SER A 1 184 ? -2.962 2.881 4.621 1.00 89.88 184 SER A N 1
ATOM 1509 C CA . SER A 1 184 ? -2.081 4.035 4.797 1.00 89.88 184 SER A CA 1
ATOM 1510 C C . SER A 1 184 ? -2.331 5.035 3.669 1.00 89.88 184 SER A C 1
ATOM 1512 O O . SER A 1 184 ? -2.828 4.679 2.595 1.00 89.88 184 SER A O 1
ATOM 1514 N N . HIS A 1 185 ? -1.982 6.295 3.884 1.00 87.56 185 HIS A N 1
ATOM 1515 C CA . HIS A 1 185 ? -1.929 7.257 2.790 1.00 87.56 185 HIS A CA 1
ATOM 1516 C C . HIS A 1 185 ? -1.037 6.747 1.662 1.00 87.56 185 HIS A C 1
ATOM 1518 O O . HIS A 1 185 ? 0.051 6.201 1.872 1.00 87.56 185 HIS A O 1
ATOM 1524 N N . ASN A 1 186 ? -1.581 6.847 0.459 1.00 83.00 186 ASN A N 1
ATOM 1525 C CA . ASN A 1 186 ? -1.009 6.295 -0.746 1.00 83.00 186 ASN A CA 1
ATOM 1526 C C . ASN A 1 186 ? -1.254 7.226 -1.934 1.00 83.00 186 ASN A C 1
ATOM 1528 O O . ASN A 1 186 ? -1.991 8.200 -1.843 1.00 83.00 186 ASN A O 1
ATOM 1532 N N . ASP A 1 187 ? -0.590 6.903 -3.031 1.00 84.25 187 ASP A N 1
ATOM 1533 C CA . ASP A 1 187 ? -0.553 7.636 -4.291 1.00 84.25 187 ASP A CA 1
ATOM 1534 C C . ASP A 1 187 ? -1.397 6.961 -5.391 1.00 84.25 187 ASP A C 1
ATOM 1536 O O . ASP A 1 187 ? -1.213 7.245 -6.568 1.00 84.25 187 ASP A O 1
ATOM 1540 N N . ASP A 1 188 ? -2.274 6.013 -5.028 1.00 85.50 188 ASP A N 1
ATOM 1541 C CA . ASP A 1 188 ? -3.092 5.188 -5.941 1.00 85.50 188 ASP A CA 1
ATOM 1542 C C . ASP A 1 188 ? -2.276 4.440 -7.022 1.00 85.50 188 ASP A C 1
ATOM 1544 O O . ASP A 1 188 ? -2.783 4.028 -8.067 1.00 85.50 188 ASP A O 1
ATOM 1548 N N . ASN A 1 189 ? -0.980 4.212 -6.766 1.00 89.75 189 ASN A N 1
ATOM 1549 C CA . ASN A 1 189 ? -0.088 3.491 -7.678 1.00 89.75 189 ASN A CA 1
ATOM 1550 C C . ASN A 1 189 ? 0.043 1.992 -7.365 1.00 89.75 189 ASN A C 1
ATOM 1552 O O . ASN A 1 189 ? 0.771 1.287 -8.073 1.00 89.75 189 ASN A O 1
ATOM 1556 N N . TYR A 1 190 ? -0.640 1.490 -6.332 1.00 90.88 190 TYR A N 1
ATOM 1557 C CA . TYR A 1 190 ? -0.731 0.057 -6.029 1.00 90.88 190 TYR A CA 1
ATOM 1558 C C . TYR A 1 190 ? -1.658 -0.689 -6.995 1.00 90.88 190 TYR A C 1
ATOM 1560 O O . TYR A 1 190 ? -2.479 -0.090 -7.686 1.00 90.88 190 TYR A O 1
ATOM 1568 N N . ILE A 1 191 ? -1.548 -2.020 -7.024 1.00 92.94 191 ILE A N 1
ATOM 1569 C CA . ILE A 1 191 ? -2.569 -2.850 -7.669 1.00 92.94 191 ILE A CA 1
ATOM 1570 C C . ILE A 1 191 ? -3.862 -2.778 -6.863 1.00 92.94 191 ILE A C 1
ATOM 1572 O O . ILE A 1 191 ? -3.863 -2.980 -5.645 1.00 92.94 191 ILE A O 1
ATOM 1576 N N . ARG A 1 192 ? -4.965 -2.531 -7.564 1.00 88.69 192 ARG A N 1
ATOM 1577 C CA . ARG A 1 192 ? -6.296 -2.401 -6.992 1.00 88.69 192 ARG A CA 1
ATOM 1578 C C . ARG A 1 192 ? -7.217 -3.498 -7.527 1.00 88.69 192 ARG A C 1
ATOM 1580 O O . ARG A 1 192 ? -7.378 -3.590 -8.743 1.00 88.69 192 ARG A O 1
ATOM 1587 N N . PRO A 1 193 ? -7.883 -4.270 -6.652 1.00 90.38 193 PRO A N 1
ATOM 1588 C CA . PRO A 1 193 ? -8.926 -5.192 -7.078 1.00 90.38 193 PRO A CA 1
ATOM 1589 C C . PRO A 1 193 ? -10.001 -4.493 -7.927 1.00 90.38 193 PRO A C 1
ATOM 1591 O O . PRO A 1 193 ? -10.485 -3.418 -7.568 1.00 90.38 193 PRO A O 1
ATOM 1594 N N . GLY A 1 194 ? -10.376 -5.115 -9.042 1.00 92.38 194 GLY A N 1
ATOM 1595 C CA . GLY A 1 194 ? -11.334 -4.623 -10.032 1.00 92.38 194 GLY A CA 1
ATOM 1596 C C . GLY A 1 194 ? -10.717 -3.862 -11.210 1.00 92.38 194 GLY A C 1
ATOM 1597 O O . GLY A 1 194 ? -11.386 -3.708 -12.230 1.00 92.38 194 GLY A O 1
ATOM 1598 N N . ASP A 1 195 ? -9.461 -3.418 -11.117 1.00 95.12 195 ASP A N 1
ATOM 1599 C CA . ASP A 1 195 ? -8.797 -2.701 -12.211 1.00 95.12 195 ASP A CA 1
ATOM 1600 C C . ASP A 1 195 ? -8.220 -3.661 -13.262 1.00 95.12 195 ASP A C 1
ATOM 1602 O O . ASP A 1 195 ? -7.733 -4.748 -12.939 1.00 95.12 195 ASP A O 1
ATOM 1606 N N . LEU A 1 196 ? -8.265 -3.244 -14.533 1.00 98.12 196 LEU A N 1
ATOM 1607 C CA . LEU A 1 196 ? -7.715 -3.976 -15.670 1.00 98.12 196 LEU A CA 1
ATOM 1608 C C . LEU A 1 196 ? -6.275 -3.534 -15.922 1.00 98.12 196 LEU A C 1
ATOM 1610 O O . LEU A 1 196 ? -6.021 -2.387 -16.287 1.00 98.12 196 LEU A O 1
ATOM 1614 N N . TYR A 1 197 ? -5.344 -4.473 -15.825 1.00 98.44 197 TYR A N 1
ATOM 1615 C CA . TYR A 1 197 ? -3.930 -4.240 -16.076 1.00 98.44 197 TYR A CA 1
ATOM 1616 C C . TYR A 1 197 ? -3.426 -5.029 -17.280 1.00 98.44 197 TYR A C 1
ATOM 1618 O O . TYR A 1 197 ? -3.947 -6.097 -17.596 1.00 98.44 197 TYR A O 1
ATOM 1626 N N . GLU A 1 198 ? -2.376 -4.530 -17.926 1.00 98.56 198 GLU A N 1
ATOM 1627 C CA . GLU A 1 198 ? -1.645 -5.225 -18.987 1.00 98.56 198 GLU A CA 1
ATOM 1628 C C . GLU A 1 198 ? -0.143 -5.094 -18.755 1.00 98.56 198 GLU A C 1
ATOM 1630 O O . GLU A 1 198 ? 0.373 -3.984 -18.603 1.00 98.56 198 GLU A O 1
ATOM 1635 N N . LEU A 1 199 ? 0.563 -6.223 -18.709 1.00 98.69 199 LEU A N 1
ATOM 1636 C CA . LEU A 1 199 ? 2.013 -6.227 -18.553 1.00 98.69 199 LEU A CA 1
ATOM 1637 C C . LEU A 1 199 ? 2.687 -6.349 -19.916 1.00 98.69 199 LEU A C 1
ATOM 1639 O O . LEU A 1 199 ? 2.329 -7.212 -20.707 1.00 98.69 199 LEU A O 1
ATOM 1643 N N . PHE A 1 200 ? 3.711 -5.541 -20.156 1.00 98.62 200 PHE A N 1
ATOM 1644 C CA . PHE A 1 200 ? 4.553 -5.607 -21.343 1.00 98.62 200 PHE A CA 1
ATOM 1645 C C . PHE A 1 200 ? 5.993 -5.930 -20.959 1.00 98.62 200 PHE A C 1
ATOM 1647 O O . PHE A 1 200 ? 6.447 -5.548 -19.878 1.00 98.62 200 PHE A O 1
ATOM 1654 N N . TYR A 1 201 ? 6.731 -6.564 -21.867 1.00 98.38 201 TYR A N 1
ATOM 1655 C CA . TYR A 1 201 ? 8.192 -6.567 -21.854 1.00 98.38 201 TYR A CA 1
ATOM 1656 C C . TYR A 1 201 ? 8.739 -5.863 -23.097 1.00 98.38 201 TYR A C 1
ATOM 1658 O O . TYR A 1 201 ? 8.104 -5.878 -24.148 1.00 98.38 201 TYR A O 1
ATOM 1666 N N . ASN A 1 202 ? 9.901 -5.225 -22.987 1.00 97.94 202 ASN A N 1
ATOM 1667 C CA . ASN A 1 202 ? 10.569 -4.607 -24.128 1.00 97.94 202 ASN A CA 1
ATOM 1668 C C . ASN A 1 202 ? 11.484 -5.627 -24.823 1.00 97.94 202 ASN A C 1
ATOM 1670 O O . ASN A 1 202 ? 12.377 -6.191 -24.190 1.00 97.94 202 ASN A O 1
ATOM 1674 N N . ASP A 1 203 ? 11.275 -5.829 -26.120 1.00 97.38 203 ASP A N 1
ATOM 1675 C CA . ASP A 1 203 ? 12.024 -6.744 -26.985 1.00 97.38 203 ASP A CA 1
ATOM 1676 C C . ASP A 1 203 ? 12.954 -5.990 -27.952 1.00 97.38 203 ASP A C 1
ATOM 1678 O O . ASP A 1 203 ? 13.119 -6.328 -29.126 1.00 97.38 203 ASP A O 1
ATOM 1682 N N . GLY A 1 204 ? 13.550 -4.900 -27.465 1.00 96.06 204 GLY A N 1
ATOM 1683 C CA . GLY A 1 204 ? 14.507 -4.110 -28.225 1.00 96.06 204 GLY A CA 1
ATOM 1684 C C . GLY A 1 204 ? 13.879 -3.510 -29.491 1.00 96.06 204 GLY A C 1
ATOM 1685 O O . GLY A 1 204 ? 12.899 -2.771 -29.381 1.00 96.06 204 GLY A O 1
ATOM 1686 N N . PRO A 1 205 ? 14.409 -3.808 -30.694 1.00 95.38 205 PRO A N 1
ATOM 1687 C CA . PRO A 1 205 ? 13.855 -3.302 -31.952 1.00 95.38 205 PRO A CA 1
ATOM 1688 C C . PRO A 1 205 ? 12.397 -3.688 -32.232 1.00 95.38 205 PRO A C 1
ATOM 1690 O O . PRO A 1 205 ? 11.726 -2.984 -32.982 1.00 95.38 205 PRO A O 1
ATOM 1693 N N . ASN A 1 206 ? 11.898 -4.774 -31.630 1.00 94.94 206 ASN A N 1
ATOM 1694 C CA . ASN A 1 206 ? 10.502 -5.197 -31.775 1.00 94.94 206 ASN A CA 1
ATOM 1695 C C . ASN A 1 206 ? 9.545 -4.411 -30.856 1.00 94.94 206 ASN A C 1
ATOM 1697 O O . ASN A 1 206 ? 8.330 -4.583 -30.932 1.00 94.94 206 ASN A O 1
ATOM 1701 N N . GLY A 1 207 ? 10.075 -3.531 -30.000 1.00 95.25 207 GLY A N 1
ATOM 1702 C CA . GLY A 1 207 ? 9.290 -2.674 -29.119 1.00 95.25 207 GLY A CA 1
ATOM 1703 C C . GLY A 1 207 ? 8.692 -3.416 -27.924 1.00 95.25 207 GLY A C 1
ATOM 1704 O O . GLY A 1 207 ? 9.274 -4.361 -27.397 1.00 95.25 207 GLY A O 1
ATOM 1705 N N . TRP A 1 208 ? 7.544 -2.940 -27.444 1.00 97.44 208 TRP A N 1
ATOM 1706 C CA . TRP A 1 208 ? 6.857 -3.502 -26.281 1.00 97.44 208 TRP A CA 1
ATOM 1707 C C . TRP A 1 208 ? 5.908 -4.629 -26.690 1.00 97.44 208 TRP A C 1
ATOM 1709 O O . TRP A 1 208 ? 4.977 -4.410 -27.461 1.00 97.44 208 TRP A O 1
ATOM 1719 N N . ILE A 1 209 ? 6.106 -5.815 -26.120 1.00 98.12 209 ILE A N 1
ATOM 1720 C CA . ILE A 1 209 ? 5.303 -7.011 -26.371 1.00 98.12 209 ILE A CA 1
ATOM 1721 C C . ILE A 1 209 ? 4.449 -7.314 -25.140 1.00 98.12 209 ILE A C 1
ATOM 1723 O O . ILE A 1 209 ? 4.955 -7.363 -24.017 1.00 98.12 209 ILE A O 1
ATOM 1727 N N . SER A 1 210 ? 3.146 -7.504 -25.348 1.00 98.38 210 SER A N 1
ATOM 1728 C CA . SER A 1 210 ? 2.195 -7.806 -24.274 1.00 98.38 210 SER A CA 1
ATOM 1729 C C . SER A 1 210 ? 2.388 -9.227 -23.733 1.00 98.38 210 SER A C 1
ATOM 1731 O O . SER A 1 210 ? 2.557 -10.181 -24.490 1.00 98.38 210 SER A O 1
ATOM 1733 N N . LEU A 1 211 ? 2.315 -9.363 -22.411 1.00 98.25 211 LEU A N 1
ATOM 1734 C CA . LEU A 1 211 ? 2.238 -10.621 -21.661 1.00 98.25 211 LEU A CA 1
ATOM 1735 C C . LEU A 1 211 ? 0.797 -10.944 -21.235 1.00 98.25 211 LEU A C 1
ATOM 1737 O O . LEU A 1 211 ? 0.574 -11.870 -20.455 1.00 98.25 211 LEU A O 1
ATOM 1741 N N . GLY A 1 212 ? -0.177 -10.194 -21.752 1.00 98.38 212 GLY A N 1
ATOM 1742 C CA . GLY A 1 212 ? -1.595 -10.388 -21.494 1.00 98.38 212 GLY A CA 1
ATOM 1743 C C . GLY A 1 212 ? -2.176 -9.420 -20.469 1.00 98.38 212 GLY A C 1
ATOM 1744 O O . GLY A 1 212 ? -1.471 -8.679 -19.779 1.00 98.38 212 GLY A O 1
ATOM 1745 N N . ARG A 1 213 ? -3.509 -9.441 -20.405 1.00 98.56 213 ARG A N 1
ATOM 1746 C CA . ARG A 1 213 ? -4.323 -8.601 -19.528 1.00 98.56 213 ARG A CA 1
ATOM 1747 C C . ARG A 1 213 ? -4.852 -9.395 -18.345 1.00 98.56 213 ARG A C 1
ATOM 1749 O O . ARG A 1 213 ? -5.206 -10.562 -18.500 1.00 98.56 213 ARG A O 1
ATOM 1756 N N . GLN A 1 214 ? -4.969 -8.744 -17.195 1.00 98.38 214 GLN A N 1
ATOM 1757 C CA . GLN A 1 214 ? -5.583 -9.305 -15.995 1.00 98.38 214 GLN A CA 1
ATOM 1758 C C . GLN A 1 214 ? -6.457 -8.251 -15.320 1.00 98.38 214 GLN A C 1
ATOM 1760 O O . GLN A 1 214 ? -6.027 -7.113 -15.147 1.00 98.38 214 GLN A O 1
ATOM 1765 N N . ILE A 1 215 ? -7.667 -8.638 -14.920 1.00 98.06 215 ILE A N 1
ATOM 1766 C CA . ILE A 1 215 ? -8.424 -7.883 -13.919 1.00 98.06 215 ILE A CA 1
ATOM 1767 C C . ILE A 1 215 ? -7.891 -8.328 -12.563 1.00 98.06 215 ILE A C 1
ATOM 1769 O O . ILE A 1 215 ? -7.896 -9.523 -12.274 1.00 98.06 215 ILE A O 1
ATOM 1773 N N . ALA A 1 216 ? -7.401 -7.392 -11.759 1.00 96.19 216 ALA A N 1
ATOM 1774 C CA . ALA A 1 216 ? -6.903 -7.718 -10.433 1.00 96.19 216 ALA A CA 1
ATOM 1775 C C . ALA A 1 216 ? -8.058 -8.177 -9.532 1.00 96.19 216 ALA A C 1
ATOM 1777 O O . ALA A 1 216 ? -9.077 -7.504 -9.414 1.00 96.19 216 ALA A O 1
ATOM 1778 N N . ASP A 1 217 ? -7.895 -9.307 -8.865 1.00 92.19 217 ASP A N 1
ATOM 1779 C CA . ASP A 1 217 ? -8.770 -9.800 -7.796 1.00 92.19 217 ASP A CA 1
ATOM 1780 C C . ASP A 1 217 ? -8.155 -9.567 -6.404 1.00 92.19 217 ASP A C 1
ATOM 1782 O O . ASP A 1 217 ? -8.854 -9.550 -5.392 1.00 92.19 217 ASP A O 1
ATOM 1786 N N . THR A 1 218 ? -6.843 -9.328 -6.360 1.00 90.00 218 THR A N 1
ATOM 1787 C CA . THR A 1 218 ? -6.064 -9.037 -5.156 1.00 90.00 218 THR A CA 1
ATOM 1788 C C . THR A 1 218 ? -5.291 -7.718 -5.285 1.00 90.00 218 THR A C 1
ATOM 1790 O O . THR A 1 218 ? -5.429 -6.972 -6.252 1.00 90.00 218 THR A O 1
ATOM 1793 N N . VAL A 1 219 ? -4.465 -7.409 -4.282 1.00 89.69 219 VAL A N 1
ATOM 1794 C CA . VAL A 1 219 ? -3.591 -6.219 -4.249 1.00 89.69 219 VAL A CA 1
ATOM 1795 C C . VAL A 1 219 ? -2.223 -6.442 -4.891 1.00 89.69 219 VAL A C 1
ATOM 1797 O O . VAL A 1 219 ? -1.276 -5.686 -4.668 1.00 89.69 219 VAL A O 1
ATOM 1800 N N . TYR A 1 220 ? -2.100 -7.510 -5.671 1.00 93.94 220 TYR A N 1
ATOM 1801 C CA . TYR A 1 220 ? -0.951 -7.784 -6.513 1.00 93.94 220 TYR A CA 1
ATOM 1802 C C . TYR A 1 220 ? -1.394 -8.521 -7.776 1.00 93.94 220 TYR A C 1
ATOM 1804 O O . TYR A 1 220 ? -2.488 -9.070 -7.847 1.00 93.94 220 TYR A O 1
ATOM 1812 N N . LEU A 1 221 ? -0.523 -8.544 -8.778 1.00 96.62 221 LEU A N 1
ATOM 1813 C CA . LEU A 1 221 ? -0.699 -9.350 -9.983 1.00 96.62 221 LEU A CA 1
ATOM 1814 C C . LEU A 1 221 ? 0.392 -10.407 -10.058 1.00 96.62 221 LEU A C 1
ATOM 1816 O O . LEU A 1 221 ? 1.552 -10.128 -9.741 1.00 96.62 221 LEU A O 1
ATOM 1820 N N . GLU A 1 222 ? 0.036 -11.600 -10.524 1.00 97.25 222 GLU A N 1
ATOM 1821 C CA . GLU A 1 222 ? 0.992 -12.661 -10.826 1.00 97.25 222 GLU A CA 1
ATOM 1822 C C . GLU A 1 222 ? 1.174 -12.793 -12.336 1.00 97.25 222 GLU A C 1
ATOM 1824 O O . GLU A 1 222 ? 0.236 -13.095 -13.070 1.00 97.25 222 GLU A O 1
ATOM 1829 N N . TYR A 1 223 ? 2.405 -12.601 -12.809 1.00 97.25 223 TYR A N 1
ATOM 1830 C CA . TYR A 1 223 ? 2.757 -12.786 -14.216 1.00 97.25 223 TYR A CA 1
ATOM 1831 C C . TYR A 1 223 ? 3.919 -13.759 -14.364 1.00 97.25 223 TYR A C 1
ATOM 1833 O O . TYR A 1 223 ? 4.821 -13.821 -13.524 1.00 97.25 223 TYR A O 1
ATOM 1841 N N . ARG A 1 224 ? 3.926 -14.491 -15.478 1.00 96.81 224 ARG A N 1
ATOM 1842 C CA . ARG A 1 224 ? 5.104 -15.202 -15.972 1.00 96.81 224 ARG A CA 1
ATOM 1843 C C . ARG A 1 224 ? 5.827 -14.284 -16.954 1.00 96.81 224 ARG A C 1
ATOM 1845 O O . ARG A 1 224 ? 5.252 -13.904 -17.967 1.00 96.81 224 ARG A O 1
ATOM 1852 N N . VAL A 1 225 ? 7.066 -13.920 -16.640 1.00 96.94 225 VAL A N 1
ATOM 1853 C CA . VAL A 1 225 ? 7.855 -12.949 -17.416 1.00 96.94 225 VAL A CA 1
ATOM 1854 C C . VAL A 1 225 ? 9.141 -13.592 -17.946 1.00 96.94 225 VAL A C 1
ATOM 1856 O O . VAL A 1 225 ? 9.693 -14.450 -17.247 1.00 96.94 225 VAL A O 1
ATOM 1859 N N . PRO A 1 226 ? 9.642 -13.195 -19.133 1.00 97.19 226 PRO A N 1
ATOM 1860 C CA . PRO A 1 226 ? 10.974 -13.582 -19.599 1.00 97.19 226 PRO A CA 1
ATOM 1861 C C . PRO A 1 226 ? 12.058 -13.139 -18.611 1.00 97.19 226 PRO A C 1
ATOM 1863 O O . PRO A 1 226 ? 11.932 -12.099 -17.953 1.00 97.19 226 PRO A O 1
ATOM 1866 N N . ASP A 1 227 ? 13.133 -13.913 -18.486 1.00 94.56 227 ASP A N 1
ATOM 1867 C CA . ASP A 1 227 ? 14.262 -13.502 -17.657 1.00 94.56 227 ASP A CA 1
ATOM 1868 C C . ASP A 1 227 ? 15.009 -12.321 -18.299 1.00 94.56 227 ASP A C 1
ATOM 1870 O O . ASP A 1 227 ? 14.953 -12.129 -19.511 1.00 94.56 227 ASP A O 1
ATOM 1874 N N . HIS A 1 228 ? 15.672 -11.494 -17.486 1.00 94.12 228 HIS A N 1
ATOM 1875 C CA . HIS A 1 228 ? 16.354 -10.258 -17.925 1.00 94.12 228 HIS A CA 1
ATOM 1876 C C . HIS A 1 228 ? 15.473 -9.238 -18.687 1.00 94.12 228 HIS A C 1
ATOM 1878 O O . HIS A 1 228 ? 15.991 -8.326 -19.330 1.00 94.12 228 HIS A O 1
ATOM 1884 N N . ALA A 1 229 ? 14.144 -9.344 -18.592 1.00 96.75 229 ALA A N 1
ATOM 1885 C CA . ALA A 1 229 ? 13.216 -8.415 -19.229 1.00 96.75 229 ALA A CA 1
ATOM 1886 C C . ALA A 1 229 ? 13.158 -7.042 -18.535 1.00 96.75 229 ALA A C 1
ATOM 1888 O O . ALA A 1 229 ? 13.120 -6.948 -17.302 1.00 96.75 229 ALA A O 1
ATOM 1889 N N . TYR A 1 230 ? 13.050 -5.983 -19.345 1.00 97.75 230 TYR A N 1
ATOM 1890 C CA . TYR A 1 230 ? 12.549 -4.680 -18.909 1.00 97.75 230 TYR A CA 1
ATOM 1891 C C . TYR A 1 230 ? 11.037 -4.636 -19.133 1.00 97.75 230 TYR A C 1
ATOM 1893 O O . TYR A 1 230 ? 10.564 -4.952 -20.222 1.00 97.75 230 TYR A O 1
ATOM 1901 N N . LEU A 1 231 ? 10.285 -4.307 -18.090 1.00 98.31 231 LEU A N 1
ATOM 1902 C CA . LEU A 1 231 ? 8.846 -4.523 -17.990 1.00 98.31 231 LEU A CA 1
ATOM 1903 C C . LEU A 1 231 ? 8.101 -3.203 -17.814 1.00 98.31 231 LEU A C 1
ATOM 1905 O O . LEU A 1 231 ? 8.612 -2.284 -17.182 1.00 98.31 231 LEU A O 1
ATOM 1909 N N . TRP A 1 232 ? 6.870 -3.126 -18.305 1.00 98.19 232 TRP A N 1
ATOM 1910 C CA . TRP A 1 232 ? 5.987 -1.978 -18.109 1.00 98.19 232 TRP A CA 1
ATOM 1911 C C . TRP A 1 232 ? 4.575 -2.465 -17.810 1.00 98.19 232 TRP A C 1
ATOM 1913 O O . TRP A 1 232 ? 3.996 -3.212 -18.594 1.00 98.19 232 TRP A O 1
ATOM 1923 N N . LEU A 1 233 ? 4.042 -2.082 -16.651 1.00 98.44 233 LEU A N 1
ATOM 1924 C CA . LEU A 1 233 ? 2.688 -2.432 -16.239 1.00 98.44 233 LEU A CA 1
ATOM 1925 C C . LEU A 1 233 ? 1.763 -1.247 -16.497 1.00 98.44 233 LEU A C 1
ATOM 1927 O O . LEU A 1 233 ? 1.944 -0.195 -15.884 1.00 98.44 233 LEU A O 1
ATOM 1931 N N . ARG A 1 234 ? 0.767 -1.451 -17.358 1.00 97.75 234 ARG A N 1
ATOM 1932 C CA . ARG A 1 234 ? -0.255 -0.453 -17.670 1.00 97.75 234 ARG A CA 1
ATOM 1933 C C . ARG A 1 234 ? -1.534 -0.713 -16.896 1.00 97.75 234 ARG A C 1
ATOM 1935 O O . ARG A 1 234 ? -1.959 -1.866 -16.825 1.00 97.75 234 ARG A O 1
ATOM 1942 N N . ASN A 1 235 ? -2.153 0.332 -16.356 1.00 97.38 235 ASN A N 1
ATOM 1943 C CA . ASN A 1 235 ? -3.522 0.304 -15.845 1.00 97.38 235 ASN A CA 1
ATOM 1944 C C . ASN A 1 235 ? -4.452 0.908 -16.907 1.00 97.38 235 ASN A C 1
ATOM 1946 O O . ASN A 1 235 ? -4.344 2.079 -17.255 1.00 97.38 235 ASN A O 1
ATOM 1950 N N . HIS A 1 236 ? -5.372 0.103 -17.434 1.00 96.94 236 HIS A N 1
ATOM 1951 C CA . HIS A 1 236 ? -6.344 0.527 -18.446 1.00 96.94 236 HIS A CA 1
ATOM 1952 C C . HIS A 1 236 ? -7.632 1.102 -17.845 1.00 96.94 236 HIS A C 1
ATOM 1954 O O . HIS A 1 236 ? -8.490 1.571 -18.588 1.00 96.94 236 HIS A O 1
ATOM 1960 N N . THR A 1 237 ? -7.785 1.064 -16.519 1.00 95.38 237 THR A N 1
ATOM 1961 C CA . THR A 1 237 ? -8.966 1.575 -15.814 1.00 95.38 237 THR A CA 1
ATOM 1962 C C . THR A 1 237 ? -8.774 3.012 -15.335 1.00 95.38 237 THR A C 1
ATOM 1964 O O . THR A 1 237 ? -9.667 3.838 -15.525 1.00 95.38 237 THR A O 1
ATOM 1967 N N . ARG A 1 238 ? -7.647 3.322 -14.676 1.00 88.81 238 ARG A N 1
ATOM 1968 C CA . ARG A 1 238 ? -7.423 4.625 -14.024 1.00 88.81 238 ARG A CA 1
ATOM 1969 C C . ARG A 1 238 ? -5.945 4.982 -13.867 1.00 88.81 238 ARG A C 1
ATOM 1971 O O . ARG A 1 238 ? -5.075 4.112 -13.869 1.00 88.81 238 ARG A O 1
ATOM 1978 N N . GLY A 1 239 ? -5.701 6.266 -13.599 1.00 85.50 239 GLY A N 1
ATOM 1979 C CA . GLY A 1 239 ? -4.371 6.820 -13.363 1.00 85.50 239 GLY A CA 1
ATOM 1980 C C . GLY A 1 239 ? -3.533 6.904 -14.640 1.00 85.50 239 GLY A C 1
ATOM 1981 O O . GLY A 1 239 ? -3.789 6.220 -15.625 1.00 85.50 239 GLY A O 1
ATOM 1982 N N . HIS A 1 240 ? -2.522 7.767 -14.624 1.00 85.94 240 HIS A N 1
ATOM 1983 C CA . HIS A 1 240 ? -1.623 7.960 -15.772 1.00 85.94 240 HIS A CA 1
ATOM 1984 C C . HIS A 1 240 ? -0.147 7.757 -15.417 1.00 85.94 240 HIS A C 1
ATOM 1986 O O . HIS A 1 240 ? 0.689 7.612 -16.303 1.00 85.94 240 HIS A O 1
ATOM 1992 N N . GLU A 1 241 ? 0.176 7.732 -14.123 1.00 90.94 241 GLU A N 1
ATOM 1993 C CA . GLU A 1 241 ? 1.534 7.524 -13.632 1.00 90.94 241 GLU A CA 1
ATOM 1994 C C . GLU A 1 241 ? 1.940 6.061 -13.800 1.00 90.94 241 GLU A C 1
ATOM 1996 O O . GLU A 1 241 ? 1.427 5.169 -13.124 1.00 90.94 241 GLU A O 1
ATOM 2001 N N . GLU A 1 242 ? 2.856 5.797 -14.719 1.00 93.81 242 GLU A N 1
ATOM 2002 C CA . GLU A 1 242 ? 3.381 4.463 -14.982 1.00 93.81 242 GLU A CA 1
ATOM 2003 C C . GLU A 1 242 ? 4.870 4.576 -15.285 1.00 93.81 242 GLU A C 1
ATOM 2005 O O . GLU A 1 242 ? 5.305 5.484 -15.993 1.00 93.81 242 GLU A O 1
ATOM 2010 N N . GLN A 1 243 ? 5.670 3.655 -14.755 1.00 94.44 243 GLN A N 1
ATOM 2011 C CA . GLN A 1 243 ? 7.096 3.621 -15.044 1.00 94.44 243 GLN A CA 1
ATOM 2012 C C . GLN A 1 243 ? 7.553 2.194 -15.306 1.00 94.44 243 GLN A C 1
ATOM 2014 O O . GLN A 1 243 ? 7.210 1.258 -14.586 1.00 94.44 243 GLN A O 1
ATOM 2019 N N . ALA A 1 244 ? 8.368 2.026 -16.341 1.00 96.19 244 ALA A N 1
ATOM 2020 C CA . ALA A 1 244 ? 8.958 0.739 -16.643 1.00 96.19 244 ALA A CA 1
ATOM 2021 C C . ALA A 1 244 ? 10.038 0.354 -15.611 1.00 96.19 244 ALA A C 1
ATOM 2023 O O . ALA A 1 244 ? 10.805 1.191 -15.125 1.00 96.19 244 ALA A O 1
ATOM 2024 N N . PHE A 1 245 ? 10.117 -0.931 -15.285 1.00 96.62 245 PHE A N 1
ATOM 2025 C CA . PHE A 1 245 ? 10.905 -1.506 -14.197 1.00 96.62 245 PHE A CA 1
ATOM 2026 C C . PHE A 1 245 ? 11.564 -2.820 -14.625 1.00 96.62 245 PHE A C 1
ATOM 2028 O O . PHE A 1 245 ? 11.275 -3.371 -15.680 1.00 96.62 245 PHE A O 1
ATOM 2035 N N . TYR A 1 246 ? 12.441 -3.363 -13.791 1.00 95.81 246 TYR A N 1
ATOM 2036 C CA . TYR A 1 246 ? 12.986 -4.709 -13.968 1.00 95.81 246 TYR A CA 1
ATOM 2037 C C . TYR A 1 246 ? 12.865 -5.512 -12.672 1.00 95.81 246 TYR A C 1
ATOM 2039 O O . TYR A 1 246 ? 12.592 -4.961 -11.603 1.00 95.81 246 TYR A O 1
ATOM 2047 N N . ILE A 1 247 ? 13.046 -6.830 -12.768 1.00 95.12 247 ILE A N 1
ATOM 2048 C CA . ILE A 1 247 ? 12.971 -7.736 -11.618 1.00 95.12 247 ILE A CA 1
ATOM 2049 C C . ILE A 1 247 ? 14.372 -8.194 -11.234 1.00 95.12 247 ILE A C 1
ATOM 2051 O O . ILE A 1 247 ? 15.007 -8.936 -11.984 1.00 95.12 247 ILE A O 1
ATOM 2055 N N . LYS A 1 248 ? 14.805 -7.823 -10.028 1.00 91.50 248 LYS A N 1
ATOM 2056 C CA . LYS A 1 248 ? 16.075 -8.248 -9.429 1.00 91.50 248 LYS A CA 1
ATOM 2057 C C . LYS A 1 248 ? 15.817 -8.838 -8.051 1.00 91.50 248 LYS A C 1
ATOM 2059 O O . LYS A 1 248 ? 15.068 -8.257 -7.275 1.00 91.50 248 LYS A O 1
ATOM 2064 N N . ASP A 1 249 ? 16.371 -10.015 -7.772 1.00 89.62 249 ASP A N 1
ATOM 2065 C CA . ASP A 1 249 ? 16.174 -10.730 -6.500 1.00 89.62 249 ASP A CA 1
ATOM 2066 C C . ASP A 1 249 ? 14.689 -10.875 -6.109 1.00 89.62 249 ASP A C 1
ATOM 2068 O O . ASP A 1 249 ? 14.301 -10.698 -4.956 1.00 89.62 249 ASP A O 1
ATOM 2072 N N . ARG A 1 250 ? 13.837 -11.164 -7.109 1.00 86.38 250 ARG A N 1
ATOM 2073 C CA . ARG A 1 250 ? 12.363 -11.249 -7.003 1.00 86.38 250 ARG A CA 1
ATOM 2074 C C . ARG A 1 250 ? 11.661 -9.945 -6.585 1.00 86.38 250 ARG A C 1
ATOM 2076 O O . ARG A 1 250 ? 10.480 -9.978 -6.254 1.00 86.38 250 ARG A O 1
ATOM 2083 N N . LYS A 1 251 ? 12.351 -8.804 -6.624 1.00 89.38 251 LYS A N 1
ATOM 2084 C CA . LYS A 1 251 ? 11.802 -7.480 -6.308 1.00 89.38 251 LYS A CA 1
ATOM 2085 C C . LYS A 1 251 ? 11.623 -6.640 -7.565 1.00 89.38 251 LYS A C 1
ATOM 2087 O O . LYS A 1 251 ? 12.452 -6.679 -8.473 1.00 89.38 251 LYS A O 1
ATOM 2092 N N . GLN A 1 252 ? 10.549 -5.858 -7.576 1.00 92.88 252 GLN A N 1
ATOM 2093 C CA . GLN A 1 252 ? 10.274 -4.841 -8.583 1.00 92.88 252 GLN A CA 1
ATOM 2094 C C . GLN A 1 252 ? 11.178 -3.625 -8.357 1.00 92.88 252 GLN A C 1
ATOM 2096 O O . GLN A 1 252 ? 11.082 -2.975 -7.317 1.00 92.88 252 GLN A O 1
ATOM 2101 N N . ILE A 1 253 ? 12.059 -3.331 -9.317 1.00 93.12 253 ILE A N 1
ATOM 2102 C CA . ILE A 1 253 ? 13.015 -2.222 -9.243 1.00 93.12 253 ILE A CA 1
ATOM 2103 C C . ILE A 1 253 ? 12.739 -1.217 -10.354 1.00 93.12 253 ILE A C 1
ATOM 2105 O O . ILE A 1 253 ? 12.891 -1.512 -11.541 1.00 93.12 253 ILE A O 1
ATOM 2109 N N . PHE A 1 254 ? 12.390 0.000 -9.956 1.00 93.00 254 PHE A N 1
ATOM 2110 C CA . PHE A 1 254 ? 12.258 1.124 -10.870 1.00 93.00 254 PHE A CA 1
ATOM 2111 C C . PHE A 1 254 ? 13.614 1.827 -11.011 1.00 93.00 254 PHE A C 1
ATOM 2113 O O . PHE A 1 254 ? 14.239 2.163 -10.000 1.00 93.00 254 PHE A O 1
ATOM 2120 N N . PRO A 1 255 ? 14.110 2.049 -12.237 1.00 89.25 255 PRO A N 1
ATOM 2121 C CA . PRO A 1 255 ? 15.318 2.823 -12.462 1.00 89.25 255 PRO A CA 1
ATOM 2122 C C . PRO A 1 255 ? 15.016 4.307 -12.226 1.00 89.25 255 PRO A C 1
ATOM 2124 O O . PRO A 1 255 ? 14.580 5.015 -13.127 1.00 89.25 255 PRO A O 1
ATOM 2127 N N . ILE A 1 256 ? 15.255 4.774 -11.005 1.00 78.50 256 ILE A N 1
ATOM 2128 C CA . ILE A 1 256 ? 15.147 6.187 -10.625 1.00 78.50 256 ILE A CA 1
ATOM 2129 C C . ILE A 1 256 ? 16.469 6.911 -10.897 1.00 78.50 256 ILE A C 1
ATOM 2131 O O . ILE A 1 256 ? 17.558 6.330 -10.817 1.00 78.50 256 ILE A O 1
ATOM 2135 N N . SER A 1 257 ? 16.375 8.186 -11.260 1.00 60.41 257 SER A N 1
ATOM 2136 C CA . SER A 1 257 ? 17.533 9.073 -11.320 1.00 60.41 257 SER A CA 1
ATOM 2137 C C . SER A 1 257 ? 17.821 9.593 -9.910 1.00 60.41 257 SER A C 1
ATOM 2139 O O . SER A 1 257 ? 16.878 10.021 -9.259 1.00 60.41 257 SER A O 1
ATOM 2141 N N . PRO A 1 258 ? 19.080 9.611 -9.437 1.00 52.97 258 PRO A N 1
ATOM 2142 C CA . PRO A 1 258 ? 19.433 10.087 -8.092 1.00 52.97 258 PRO A CA 1
ATOM 2143 C C . PRO A 1 258 ? 19.250 11.606 -7.885 1.00 52.97 258 PRO A C 1
ATOM 2145 O O . PRO A 1 258 ? 19.715 12.138 -6.885 1.00 52.97 258 PRO A O 1
ATOM 2148 N N . TRP A 1 259 ? 18.619 12.300 -8.835 1.00 44.31 259 TRP A N 1
ATOM 2149 C CA . TRP A 1 259 ? 18.446 13.756 -8.862 1.00 44.31 259 TRP A CA 1
ATOM 2150 C C . TRP A 1 259 ? 16.983 14.199 -8.683 1.00 44.31 259 TRP A C 1
ATOM 2152 O O . TRP A 1 259 ? 16.668 15.343 -8.996 1.00 44.31 259 TRP A O 1
ATOM 2162 N N . TRP A 1 260 ? 16.107 13.303 -8.211 1.00 41.12 260 TRP A N 1
ATOM 2163 C CA . TRP A 1 260 ? 14.708 13.584 -7.866 1.00 41.12 260 TRP A CA 1
ATOM 2164 C C . TRP A 1 260 ? 14.345 12.877 -6.566 1.00 41.12 260 TRP A C 1
ATOM 2166 O O . TRP A 1 260 ? 14.771 11.706 -6.417 1.00 41.12 260 TRP A O 1
#

Radius of gyration: 22.2 Å; chains: 1; bounding box: 56×44×72 Å

pLDDT: mean 92.35, std 7.8, range [41.12, 98.69]

InterPro domains:
  IPR008979 Galactose-binding-like domain superfamily [SSF49785] (147-211)

Secondary structure (DSSP, 8-state):
-EE--EEEETTEEEE-S--EEEETTEEEE---EEEEEEEEEE-BSSPPPHHHHHHHHTTTT-EEEEESSTT-TT-EEEEE--S--SSSEEEEEEEEEEEEEEEEEE--TT---EEEEEEEEETTEEE--EEEEEPPBSTT--GGGGGGGTS--TT--EEBSSTT-EEEEEEEEEEEEEEEEEEE---S-B--TT-EEEEEEE-GGG-EEEEEEEE-SSSSEEEEEEET-EEEEEESSS------EEEETTEEE----TT-

Sequence (260 aa):
MMYALHEYERQGYRQISYPFLFNKGKIEIFKPDTMRSKQVKLYRKYPHSDWSRYYLRQVKGASFEGSNQVDFNNKEVLFRITEESPIAYNSILLPKPVKYQYIRYQASTKQIIDLSGINLYNQGTPVHPKLISGCEPESIKPISKLQSIIDNDPLTYFTAQNPGGQVTLDLGKPKTIDQIVFFSHNDDNYIRPGDLYELFYNDGPNGWISLGRQIADTVYLEYRVPDHAYLWLRNHTRGHEEQAFYIKDRKQIFPISPWW